Protein 2FP3 (pdb70)

Radius of gyration: 17.47 Å; Cα contacts (8 Å, |Δi|>4): 532; chains: 1; bounding box: 46×45×38 Å

GO terms:
  GO:0005634 nucleus (C, IDA)
  GO:0005737 cytoplasm (C, IDA)
  GO:0005886 plasma membrane (C, IDA)
  GO:0012501 programmed cell death (P, IDA)
  GO:0042803 protein homodimerization activity (F, IDA)
  GO:0004197 cysteine-type endopeptidase activity (F, IDA)
  GO:0043293 apoptosome (C, IDA)
  GO:0016540 protein autoprocessing (P, IDA)
  GO:0031638 zymogen activation (P, IDA)
  GO:0097194 execution phase of apoptosis (P, IDA)
  GO:0006915 apoptotic process (P, IEP)
  GO:0008285 negative regulation of cell population proliferation (P, IDA)
  GO:0045476 nurse cell apoptotic process (P, IGI)
  GO:0016322 neuron remodeling (P, IGI)
  GO:0006915 apoptotic process (P, IGI)
  GO:0007552 metamorphosis (P, TAS)
  GO:0035006 melanization defense response (P, IMP)
  GO:0035070 salivary gland histolysis (P, IMP)
  GO:0035234 ectopic germ cell programmed cell death (P, IMP)
  GO:0010623 programmed cell death involved in cell development (P, IMP)

Solvent-accessible surface area: 12856 Å² total; per-residue (Å²): 132,36,99,37,78,126,43,155,30,134,36,92,142,11,86,118,7,177,111,43,26,41,30,128,70,83,146,90,36,46,7,123,2,64,31,152,163,56,7,2,2,0,0,2,0,5,0,42,63,17,112,99,156,122,122,117,23,135,15,2,71,109,2,23,115,13,1,15,12,2,1,49,58,0,80,14,32,4,1,44,56,41,55,11,28,63,115,79,1,48,136,24,0,66,66,0,3,68,11,75,89,0,82,93,3,12,0,0,3,0,1,2,0,3,29,38,76,90,50,161,88,122,66,46,8,19,0,130,78,23,38,64,14,41,3,112,104,0,35,34,16,4,30,78,77,97,1,82,70,1,64,114,39,3,6,2,0,4,5,1,22,58,159,127,141,103,105,91,25,44,16,0,0,0,0,27,7,95,17,145,24,164,100,1,47,206,80,43,36,8,0,7,62,4,3,24,63,5,12,88,8,0,5,75,68,1,27,76,32,9,1,36,69,1,5,110,97,0,17,93,18,3,2,110,43,139,81,24,102,60,112,117,118,10,12,41,54,55,67,54,35,3,100,93,64,1,23,2,1,0,35,71,102,136

B-factor: mean 68.67, std 38.75, range [23.95, 202.15]

Secondary structure (DSSP, 8-state):
------S----S-----SS----S--SS-B-----SS-SEEEEEEE----SSTTS--TTHHHHHHHHHHHHHHTTEEEEEE-S--HHHHHHHHHHHHTSHHHHT-S-EEEEEES-EE--TT--EEE-TTS-EEEHHHHHHTTSTTT-GGGTTS-EEEEES----------SEEEEE---S---BTTTB-HHHHHHHHHHHHHHHHTTTS-HHHHHHHHHHHHHSSSSS-SSS---EEEEES--SB----TT---

Structure (mmCIF, N/CA/C/O backbone):
data_2FP3
#
_entry.id   2FP3
#
_cell.length_a   162.474
_cell.length_b   162.474
_cell.length_c   162.474
_cell.angle_alpha   90.00
_cell.angle_beta   90.00
_cell.angle_gamma   90.00
#
_symmetry.space_group_name_H-M   'I 41 3 2'
#
loop_
_entity.id
_entity.type
_entity.pdbx_description
1 polymer 'Caspase Nc'
2 water water
#
loop_
_atom_site.group_PDB
_atom_site.id
_atom_site.type_symbol
_atom_site.label_atom_id
_atom_site.label_alt_id
_atom_site.label_comp_id
_atom_site.label_asym_id
_atom_site.label_entity_id
_atom_site.label_seq_id
_atom_site.pdbx_PDB_ins_code
_atom_site.Cartn_x
_atom_site.Cartn_y
_atom_site.Cartn_z
_atom_site.occupancy
_atom_site.B_iso_or_equiv
_atom_site.auth_seq_id
_atom_site.auth_comp_id
_atom_site.auth_asym_id
_atom_site.auth_atom_id
_atom_site.pdbx_PDB_model_num
ATOM 1 N N . ALA A 1 23 ? 45.901 43.578 40.762 1.00 105.78 157 ALA A N 1
ATOM 2 C CA . ALA A 1 23 ? 46.953 44.384 40.082 1.00 97.41 157 ALA A CA 1
ATOM 3 C C . ALA A 1 23 ? 46.989 44.059 38.593 1.00 89.14 157 ALA A C 1
ATOM 4 O O . ALA A 1 23 ? 47.672 44.730 37.819 1.00 102.49 157 ALA A O 1
ATOM 6 N N . LEU A 1 24 ? 46.254 43.026 38.194 1.00 81.94 158 LEU A N 1
ATOM 7 C CA . LEU A 1 24 ? 46.214 42.637 36.795 1.00 63.04 158 LEU A CA 1
ATOM 8 C C . LEU A 1 24 ? 45.428 43.639 35.974 1.00 55.22 158 LEU A C 1
ATOM 9 O O . LEU A 1 24 ? 44.214 43.770 36.116 1.00 50.45 158 LEU A O 1
ATOM 14 N N . THR A 1 25 ? 46.134 44.337 35.098 1.00 51.72 159 THR A N 1
ATOM 15 C CA . THR A 1 25 ? 45.518 45.343 34.258 1.00 56.25 159 THR A CA 1
ATOM 16 C C . THR A 1 25 ? 45.508 44.951 32.785 1.00 55.89 159 THR A C 1
ATOM 17 O O . THR A 1 25 ? 46.522 45.069 32.106 1.00 52.05 159 THR A O 1
ATOM 21 N N . PRO A 1 26 ? 44.364 44.455 32.277 1.00 52.75 160 PRO A N 1
ATOM 22 C CA . PRO A 1 26 ? 44.339 44.087 30.862 1.00 54.77 160 PRO A CA 1
ATOM 23 C C . PRO A 1 26 ? 44.699 45.325 30.044 1.00 55.39 160 PRO A C 1
ATOM 24 O O . PRO A 1 26 ? 44.220 46.421 30.322 1.00 58.57 160 PRO A O 1
ATOM 28 N N . TYR A 1 27 ? 45.561 45.159 29.053 1.00 54.22 161 TYR A N 1
ATOM 29 C CA . TYR A 1 27 ? 45.959 46.277 28.218 1.00 51.52 161 TYR A CA 1
ATOM 30 C C . TYR A 1 27 ? 44.761 46.823 27.454 1.00 51.69 161 TYR A C 1
ATOM 31 O O . TYR A 1 27 ? 43.978 46.056 26.895 1.00 53.58 161 TYR A O 1
ATOM 40 N N . VAL A 1 28 ? 44.617 48.145 27.424 1.00 52.20 162 VAL A N 1
ATOM 41 C CA . VAL A 1 28 ? 43.526 48.778 26.683 1.00 53.95 162 VAL A CA 1
ATOM 42 C C . VAL A 1 28 ? 44.099 49.952 25.902 1.00 56.83 162 VAL A C 1
ATOM 43 O O . VAL A 1 28 ? 44.962 50.674 26.398 1.00 56.59 162 VAL A O 1
ATOM 47 N N . GLY A 1 29 ? 43.634 50.133 24.671 1.00 60.65 163 GLY A N 1
ATOM 48 C CA . GLY A 1 29 ? 44.135 51.228 23.865 1.00 65.15 163 GLY A CA 1
ATOM 49 C C . GLY A 1 29 ? 44.319 50.880 22.403 1.00 67.52 163 GLY A C 1
ATOM 50 O O . GLY A 1 29 ? 44.514 49.722 22.045 1.00 68.88 163 GLY A O 1
ATOM 51 N N . VAL A 1 30 ? 44.255 51.901 21.557 1.00 70.58 164 VAL A N 1
ATOM 52 C CA . VAL A 1 30 ? 44.416 51.731 20.123 1.00 72.25 164 VAL A CA 1
ATOM 53 C C . VAL A 1 30 ? 45.892 51.610 19.779 1.00 75.89 164 VAL A C 1
ATOM 54 O O . VAL A 1 30 ? 46.716 52.381 20.259 1.00 73.35 164 VAL A O 1
ATOM 58 N N . VAL A 1 31 ? 46.218 50.633 18.945 1.00 74.94 165 VAL A N 1
ATOM 59 C CA . VAL A 1 31 ? 47.589 50.412 18.515 1.00 73.61 165 VAL A CA 1
ATOM 60 C C . VAL A 1 31 ? 47.551 50.155 17.020 1.00 79.40 165 VAL A C 1
ATOM 61 O O . VAL A 1 31 ? 46.902 49.213 16.565 1.00 84.62 165 VAL A O 1
ATOM 65 N N . ASP A 1 32 ? 48.228 51.002 16.252 1.00 80.40 166 ASP A N 1
ATOM 66 C CA . ASP A 1 32 ? 48.252 50.833 14.808 1.00 74.49 166 ASP A CA 1
ATOM 67 C C . ASP A 1 32 ? 49.300 49.786 14.461 1.00 66.85 166 ASP A C 1
ATOM 68 O O . ASP A 1 32 ? 50.295 49.628 15.167 1.00 69.12 166 ASP A O 1
ATOM 73 N N . GLY A 1 33 ? 49.059 49.058 13.380 1.00 61.35 167 GLY A N 1
ATOM 74 C CA . GLY A 1 33 ? 49.988 48.034 12.957 1.00 51.86 167 GLY A CA 1
ATOM 75 C C . GLY A 1 33 ? 49.478 47.429 11.670 1.00 51.91 167 GLY A C 1
ATOM 76 O O . GLY A 1 33 ? 48.385 47.775 11.229 1.00 46.11 167 GLY A O 1
ATOM 77 N N . PRO A 1 34 ? 50.234 46.510 11.052 1.00 53.66 168 PRO A N 1
ATOM 78 C CA . PRO A 1 34 ? 49.840 45.865 9.801 1.00 57.17 168 PRO A CA 1
ATOM 79 C C . PRO A 1 34 ? 48.411 45.365 9.863 1.00 57.22 168 PRO A C 1
ATOM 80 O O . PRO A 1 34 ? 47.843 45.219 10.942 1.00 56.61 168 PRO A O 1
ATOM 84 N N . GLU A 1 35 ? 47.833 45.100 8.701 1.00 59.53 169 GLU A N 1
ATOM 85 C CA . GLU A 1 35 ? 46.474 44.598 8.639 1.00 63.51 169 GLU A CA 1
ATOM 86 C C . GLU A 1 35 ? 46.488 43.101 8.902 1.00 58.06 169 GLU A C 1
ATOM 87 O O . GLU A 1 35 ? 47.259 42.366 8.286 1.00 55.18 169 GLU A O 1
ATOM 93 N N . VAL A 1 36 ? 45.637 42.651 9.817 1.00 52.76 170 VAL A N 1
ATOM 94 C CA . VAL A 1 36 ? 45.540 41.232 10.137 1.00 48.26 170 VAL A CA 1
ATOM 95 C C . VAL A 1 36 ? 44.282 40.683 9.483 1.00 49.72 170 VAL A C 1
ATOM 96 O O . VAL A 1 36 ? 43.174 40.985 9.929 1.00 49.05 170 VAL A O 1
ATOM 100 N N . LYS A 1 37 ? 44.440 39.8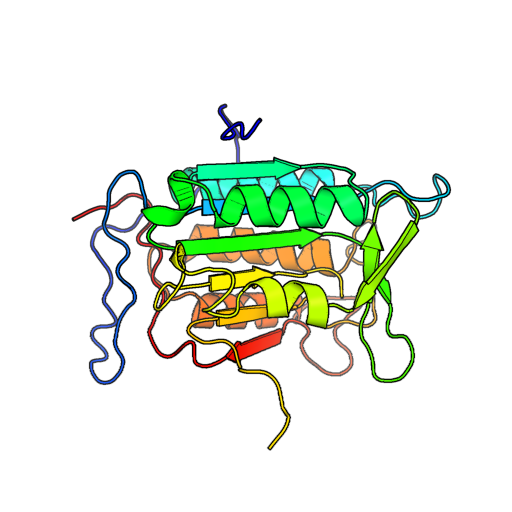87 8.427 1.00 52.06 171 LYS A N 1
ATOM 101 C CA . LYS A 1 37 ? 43.273 39.333 7.750 1.00 54.15 171 LYS A CA 1
ATOM 102 C C . LYS A 1 37 ? 42.448 38.570 8.774 1.00 50.74 171 LYS A C 1
ATOM 103 O O . LYS A 1 37 ? 42.996 38.012 9.715 1.00 49.75 171 LYS A O 1
ATOM 109 N N . LYS A 1 38 ? 41.132 38.552 8.592 1.00 47.67 172 LYS A N 1
ATOM 110 C CA . LYS A 1 38 ? 40.232 37.875 9.514 1.00 47.31 172 LYS A CA 1
ATOM 111 C C . LYS A 1 38 ? 39.660 36.600 8.920 1.00 46.84 172 LYS A C 1
ATOM 112 O O . LYS A 1 38 ? 39.537 36.471 7.710 1.00 46.87 172 LYS A O 1
ATOM 118 N N . SER A 1 39 ? 39.303 35.658 9.782 1.00 46.38 173 SER A N 1
ATOM 119 C CA . SER A 1 39 ? 38.706 34.418 9.330 1.00 48.37 173 SER A CA 1
ATOM 120 C C . SER A 1 39 ? 37.259 34.697 8.927 1.00 50.72 173 SER A C 1
ATOM 121 O O . SER A 1 39 ? 36.668 35.698 9.337 1.00 47.23 173 SER A O 1
ATOM 124 N N . LYS A 1 40 ? 36.691 33.806 8.125 1.00 52.88 174 LYS A N 1
ATOM 125 C CA . LYS A 1 40 ? 35.310 33.946 7.691 1.00 58.58 174 LYS A CA 1
ATOM 126 C C . LYS A 1 40 ? 34.559 32.700 8.141 1.00 57.79 174 LYS A C 1
ATOM 127 O O . LYS A 1 40 ? 33.426 32.451 7.736 1.00 60.33 174 LYS A O 1
ATOM 133 N N . LYS A 1 41 ? 35.201 31.928 9.006 1.00 56.87 175 LYS A N 1
ATOM 134 C CA . LYS A 1 41 ? 34.620 30.690 9.507 1.00 54.67 175 LYS A CA 1
ATOM 135 C C . LYS A 1 41 ? 35.505 30.188 10.643 1.00 53.44 175 LYS A C 1
ATOM 136 O O . LYS A 1 41 ? 36.547 30.766 10.931 1.00 52.26 175 LYS A O 1
ATOM 142 N N . ILE A 1 42 ? 35.070 29.116 11.288 1.00 51.54 176 ILE A N 1
ATOM 143 C CA . ILE A 1 42 ? 35.845 28.492 12.343 1.00 48.51 176 ILE A CA 1
ATOM 144 C C . ILE A 1 42 ? 36.599 27.395 11.594 1.00 52.19 176 ILE A C 1
ATOM 145 O O . ILE A 1 42 ? 35.982 26.498 11.016 1.00 54.73 176 ILE A O 1
ATOM 150 N N . HIS A 1 43 ? 37.923 27.477 11.588 1.00 55.61 177 HIS A N 1
ATOM 151 C CA . HIS A 1 43 ? 38.731 26.493 10.888 1.00 57.41 177 HIS A CA 1
ATOM 152 C C . HIS A 1 43 ? 38.900 25.231 11.710 1.00 62.78 177 HIS A C 1
ATOM 153 O O . HIS A 1 43 ? 39.181 25.294 12.903 1.00 63.93 177 HIS A O 1
ATOM 160 N N . GLY A 1 44 ? 38.706 24.085 11.066 1.00 72.31 178 GLY A N 1
ATOM 161 C CA . GLY A 1 44 ? 38.815 22.814 11.753 1.00 86.58 178 GLY A CA 1
ATOM 162 C C . GLY A 1 44 ? 39.647 21.809 10.991 1.00 97.29 178 GLY A C 1
ATOM 163 O O . GLY A 1 44 ? 39.404 20.603 11.071 1.00 97.79 178 GLY A O 1
ATOM 164 N N . GLY A 1 45 ? 40.621 22.319 10.241 1.00 107.26 179 GLY A N 1
ATOM 165 C CA . GLY A 1 45 ? 41.517 21.476 9.470 1.00 121.14 179 GLY A CA 1
ATOM 166 C C . GLY A 1 45 ? 40.904 20.595 8.397 1.00 131.55 179 GLY A C 1
ATOM 167 O O . GLY A 1 45 ? 41.514 20.390 7.346 1.00 131.37 179 GLY A O 1
ATOM 168 N N . ASP A 1 46 ? 39.708 20.072 8.651 1.00 137.20 180 ASP A N 1
ATOM 169 C CA . ASP A 1 46 ? 39.035 19.188 7.703 1.00 145.27 180 ASP A CA 1
ATOM 170 C C . ASP A 1 46 ? 39.860 17.918 7.494 1.00 154.34 180 ASP A C 1
ATOM 171 O O . ASP A 1 46 ? 39.344 16.906 7.019 1.00 156.63 180 ASP A O 1
ATOM 176 N N . SER A 1 47 ? 41.140 17.980 7.856 1.00 154.38 181 SER A N 1
ATOM 177 C CA . SER A 1 47 ? 42.045 16.843 7.721 1.00 150.83 181 SER A CA 1
ATOM 178 C C . SER A 1 47 ? 41.414 15.602 8.331 1.00 144.11 181 SER A C 1
ATOM 179 O O . SER A 1 47 ? 41.490 14.514 7.761 1.00 151.21 181 SER A O 1
ATOM 182 N N . ALA A 1 48 ? 40.792 15.775 9.492 1.00 132.47 182 ALA A N 1
ATOM 183 C CA . ALA A 1 48 ? 40.135 14.678 10.182 1.00 111.46 182 ALA A CA 1
ATOM 184 C C . ALA A 1 48 ? 41.093 13.513 10.392 1.00 96.06 182 ALA A C 1
ATOM 185 O O . ALA A 1 48 ? 41.376 12.744 9.473 1.00 95.49 182 ALA A O 1
ATOM 187 N N . ILE A 1 49 ? 41.578 13.399 11.622 1.00 83.92 183 ILE A N 1
ATOM 188 C CA . ILE A 1 49 ? 42.518 12.363 12.047 1.00 71.03 183 ILE A CA 1
ATOM 189 C C . ILE A 1 49 ? 43.092 12.939 13.331 1.00 58.84 183 ILE A C 1
ATOM 190 O O . ILE A 1 49 ? 43.317 12.243 14.316 1.00 55.25 183 ILE A O 1
ATOM 195 N N . LEU A 1 50 ? 43.305 14.244 13.289 1.00 49.72 184 LEU A N 1
ATOM 196 C CA . LEU A 1 50 ? 43.823 14.999 14.408 1.00 45.25 184 LEU A CA 1
ATOM 197 C C . LEU A 1 50 ? 42.707 15.987 14.769 1.00 44.19 184 LEU A C 1
ATOM 198 O O . LEU A 1 50 ? 41.969 16.446 13.886 1.00 43.53 184 LEU A O 1
ATOM 203 N N . GLY A 1 51 ? 42.573 16.296 16.056 1.00 42.51 185 GLY A N 1
ATOM 204 C CA . GLY A 1 51 ? 41.552 17.233 16.493 1.00 40.77 185 GLY A CA 1
ATOM 205 C C . GLY A 1 51 ? 41.973 18.692 16.381 1.00 41.79 185 GLY A C 1
ATOM 206 O O . GLY A 1 51 ? 43.068 19.002 15.888 1.00 39.71 185 GLY A O 1
ATOM 207 N N . THR A 1 52 ? 41.103 19.585 16.854 1.00 41.93 186 THR A N 1
ATOM 208 C CA . THR A 1 52 ? 41.338 21.028 16.810 1.00 41.53 186 THR A CA 1
ATOM 209 C C . THR A 1 52 ? 41.006 21.694 18.151 1.00 38.18 186 THR A C 1
ATOM 210 O O . THR A 1 52 ? 39.925 21.503 18.684 1.00 37.76 186 THR A O 1
ATOM 214 N N . TYR A 1 53 ? 41.926 22.477 18.705 1.00 37.14 187 TYR A N 1
ATOM 215 C CA . TYR A 1 53 ? 41.634 23.135 19.973 1.00 36.52 187 TYR A CA 1
ATOM 216 C C . TYR A 1 53 ? 40.507 24.114 19.742 1.00 38.49 187 TYR A C 1
ATOM 217 O O . TYR A 1 53 ? 40.495 24.836 18.739 1.00 34.93 187 TYR A O 1
ATOM 226 N N . LYS A 1 54 ? 39.567 24.144 20.679 1.00 40.58 188 LYS A N 1
ATOM 227 C CA . LYS A 1 54 ? 38.430 25.046 20.575 1.00 44.30 188 LYS A CA 1
ATOM 228 C C . LYS A 1 54 ? 38.893 26.504 20.614 1.00 42.52 188 LYS A C 1
ATOM 229 O O . LYS A 1 54 ? 39.591 26.916 21.538 1.00 43.56 188 LYS A O 1
ATOM 235 N N . MET A 1 55 ? 38.510 27.264 19.595 1.00 41.29 189 MET A N 1
ATOM 236 C CA . MET A 1 55 ? 38.849 28.679 19.473 1.00 41.98 189 MET A CA 1
ATOM 237 C C . MET A 1 55 ? 37.666 29.407 18.835 1.00 44.55 189 MET A C 1
ATOM 238 O O . MET A 1 55 ? 37.773 29.934 17.724 1.00 43.66 189 MET A O 1
ATOM 243 N N . GLN A 1 56 ? 36.544 29.459 19.545 1.00 46.08 190 GLN A N 1
ATOM 244 C CA . GLN A 1 56 ? 35.349 30.092 19.001 1.00 48.07 190 GLN A CA 1
ATOM 245 C C . GLN A 1 56 ? 34.561 31.024 19.927 1.00 44.97 190 GLN A C 1
ATOM 246 O O . GLN A 1 56 ? 33.534 31.568 19.515 1.00 45.31 190 GLN A O 1
ATOM 252 N N . SER A 1 57 ? 35.029 31.222 21.161 1.00 42.53 191 SER A N 1
ATOM 253 C CA . SER A 1 57 ? 34.330 32.101 22.106 1.00 38.09 191 SER A CA 1
ATOM 254 C C . SER A 1 57 ? 34.476 33.526 21.612 1.00 38.55 191 SER A C 1
ATOM 255 O O . SER A 1 57 ? 35.323 33.792 20.764 1.00 39.37 191 SER A O 1
ATOM 258 N N . ARG A 1 58 ? 33.680 34.459 22.126 1.00 42.56 192 ARG A N 1
ATOM 259 C CA . ARG A 1 58 ? 33.843 35.824 21.642 1.00 48.13 192 ARG A CA 1
ATOM 260 C C . ARG A 1 58 ? 34.531 36.830 22.544 1.00 41.05 192 ARG A C 1
ATOM 261 O O . ARG A 1 58 ? 34.759 37.956 22.129 1.00 41.12 192 ARG A O 1
ATOM 269 N N . PHE A 1 59 ? 34.882 36.443 23.762 1.00 36.62 193 PHE A N 1
ATOM 270 C CA . PHE A 1 59 ? 35.596 37.369 24.641 1.00 36.89 193 PHE A CA 1
ATOM 271 C C . PHE A 1 59 ? 36.693 36.652 25.422 1.00 35.35 193 PHE A C 1
ATOM 272 O O . PHE A 1 59 ? 37.447 37.272 26.166 1.00 35.36 193 PHE A O 1
ATOM 280 N N . ASN A 1 60 ? 36.786 35.342 25.227 1.00 34.29 194 ASN A N 1
ATOM 281 C CA . ASN A 1 60 ? 37.769 34.525 25.914 1.00 35.61 194 ASN A CA 1
ATOM 282 C C . ASN A 1 60 ? 38.643 33.758 24.924 1.00 34.54 194 ASN A C 1
ATOM 283 O O . ASN A 1 60 ? 39.064 32.637 25.199 1.00 34.05 194 ASN A O 1
ATOM 288 N N . ARG A 1 61 ? 38.917 34.366 23.774 1.00 33.96 195 ARG A N 1
ATOM 289 C CA . ARG A 1 61 ? 39.711 33.719 22.738 1.00 36.28 195 ARG A CA 1
ATOM 290 C C . ARG A 1 61 ? 41.111 33.359 23.216 1.00 35.71 195 ARG A C 1
ATOM 291 O O . ARG A 1 61 ? 41.609 32.276 22.912 1.00 35.66 195 ARG A O 1
ATOM 299 N N . GLY A 1 62 ? 41.742 34.257 23.968 1.00 35.34 196 GLY A N 1
ATOM 300 C CA . GLY A 1 62 ? 43.070 33.966 24.474 1.00 31.70 196 GLY A CA 1
ATOM 301 C C . GLY A 1 62 ? 43.647 34.983 25.440 1.00 31.98 196 GLY A C 1
ATOM 302 O O . GLY A 1 62 ? 43.167 36.122 25.547 1.00 31.52 196 GLY A O 1
ATOM 303 N N . VAL A 1 63 ? 44.677 34.561 26.169 1.00 30.70 197 VAL A N 1
ATOM 304 C CA . VAL A 1 63 ? 45.363 35.434 27.109 1.00 30.96 197 VAL A CA 1
ATOM 305 C C . VAL A 1 63 ? 46.843 35.442 26.732 1.00 34.40 197 VAL A C 1
ATOM 306 O O . VAL A 1 63 ? 47.457 34.386 26.542 1.00 30.34 197 VAL A O 1
ATOM 310 N N . LEU A 1 64 ? 47.407 36.636 26.615 1.00 33.93 198 LEU A N 1
ATOM 311 C CA . LEU A 1 64 ? 48.815 36.783 26.291 1.00 36.74 198 LEU A CA 1
ATOM 312 C C . LEU A 1 64 ? 49.553 37.421 27.454 1.00 39.95 198 LEU A C 1
ATOM 313 O O . LEU A 1 64 ? 49.172 38.488 27.940 1.00 40.72 198 LEU A O 1
ATOM 318 N N . LEU A 1 65 ? 50.602 36.756 27.913 1.00 40.34 199 LEU A N 1
ATOM 319 C CA . LEU A 1 65 ? 51.428 37.304 28.980 1.00 39.50 199 LEU A CA 1
ATOM 320 C C . LEU A 1 65 ? 52.686 37.734 28.246 1.00 40.07 199 LEU A C 1
ATOM 321 O O . LEU A 1 65 ? 53.445 36.887 27.770 1.00 40.64 199 LEU A O 1
ATOM 326 N N . MET A 1 66 ? 52.893 39.041 28.12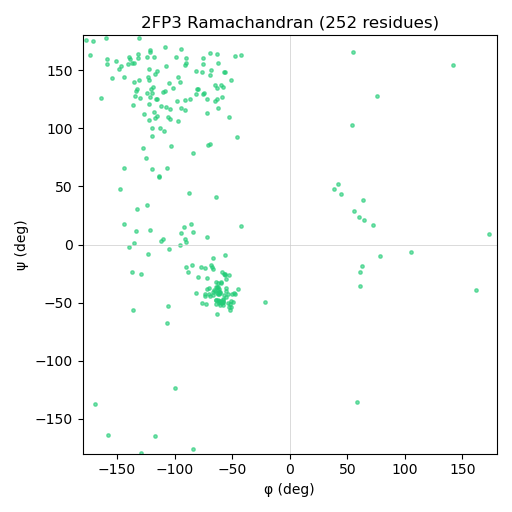2 1.00 42.51 200 MET A N 1
ATOM 327 C CA . MET A 1 66 ? 54.067 39.540 27.424 1.00 42.61 200 MET A CA 1
ATOM 328 C C . MET A 1 66 ? 55.030 40.216 28.381 1.00 41.81 200 MET A C 1
ATOM 329 O O . MET A 1 66 ? 54.679 41.195 29.030 1.00 42.93 200 MET A O 1
ATOM 334 N N . VAL A 1 67 ? 56.245 39.691 28.470 1.00 41.20 201 VAL A N 1
ATOM 335 C CA . VAL A 1 67 ? 57.254 40.264 29.349 1.00 43.90 201 VAL A CA 1
ATOM 336 C C . VAL A 1 67 ? 58.499 40.641 28.534 1.00 46.53 201 VAL A C 1
ATOM 337 O O . VAL A 1 67 ? 59.247 39.776 28.085 1.00 47.19 201 VAL A O 1
ATOM 341 N N . ASN A 1 68 ? 58.700 41.939 28.335 1.00 49.14 202 ASN A N 1
ATOM 342 C CA . ASN A 1 68 ? 59.836 42.440 27.569 1.00 53.21 202 ASN A CA 1
ATOM 343 C C . ASN A 1 68 ? 60.838 43.136 28.500 1.00 56.58 202 ASN A C 1
ATOM 344 O O . ASN A 1 68 ? 60.658 44.303 28.856 1.00 57.34 202 ASN A O 1
ATOM 349 N N . ILE A 1 69 ? 61.880 42.412 28.900 1.00 59.33 203 ILE A N 1
ATOM 350 C CA . ILE A 1 69 ? 62.917 42.952 29.783 1.00 62.55 203 ILE A CA 1
ATOM 351 C C . ILE A 1 69 ? 63.969 43.649 28.920 1.00 66.24 203 ILE A C 1
ATOM 352 O O . ILE A 1 69 ? 64.534 43.038 28.011 1.00 66.92 203 ILE A O 1
ATOM 357 N N . MET A 1 70 ? 64.249 44.917 29.196 1.00 71.23 204 MET A N 1
ATOM 358 C CA . MET A 1 70 ? 65.223 45.620 28.375 1.00 78.13 204 MET A CA 1
ATOM 359 C C . MET A 1 70 ? 66.276 46.433 29.109 1.00 74.15 204 MET A C 1
ATOM 360 O O . MET A 1 70 ? 66.996 47.211 28.492 1.00 72.08 204 MET A O 1
ATOM 365 N N . ASP A 1 71 ? 66.377 46.247 30.419 1.00 73.18 205 ASP A N 1
ATOM 366 C CA . ASP A 1 71 ? 67.370 46.970 31.205 1.00 75.56 205 ASP A CA 1
ATOM 367 C C . ASP A 1 71 ? 68.103 46.020 32.136 1.00 78.22 205 ASP A C 1
ATOM 368 O O . ASP A 1 71 ? 67.487 45.218 32.840 1.00 76.05 205 ASP A O 1
ATOM 373 N N . TYR A 1 72 ? 69.427 46.120 32.135 1.00 81.84 206 TYR A N 1
ATOM 374 C CA . TYR A 1 72 ? 70.261 45.255 32.955 1.00 88.02 206 TYR A CA 1
ATOM 375 C C . TYR A 1 72 ? 71.302 46.059 33.744 1.00 95.13 206 TYR A C 1
ATOM 376 O O . TYR A 1 72 ? 71.367 47.284 33.609 1.00 94.06 206 TYR A O 1
ATOM 385 N N . PRO A 1 73 ? 72.119 45.383 34.584 1.00 98.18 207 PRO A N 1
ATOM 386 C CA . PRO A 1 73 ? 73.160 46.009 35.402 1.00 100.28 207 PRO A CA 1
ATOM 387 C C . PRO A 1 73 ? 73.644 47.372 34.931 1.00 100.57 207 PRO A C 1
ATOM 388 O O . PRO A 1 73 ? 73.717 48.313 35.721 1.00 107.84 207 PRO A O 1
ATOM 392 N N . ASP A 1 74 ? 73.977 47.483 33.650 1.00 112.06 208 ASP A N 1
ATOM 393 C CA . ASP A 1 74 ? 74.428 48.757 33.110 1.00 121.35 208 ASP A CA 1
ATOM 394 C C . ASP A 1 74 ? 73.855 48.998 31.719 1.00 113.78 208 ASP A C 1
ATOM 395 O O . ASP A 1 74 ? 73.513 48.052 31.006 1.00 98.46 208 ASP A O 1
ATOM 400 N N . GLN A 1 75 ? 73.752 50.270 31.343 1.00 111.86 209 GLN A N 1
ATOM 401 C CA . GLN A 1 75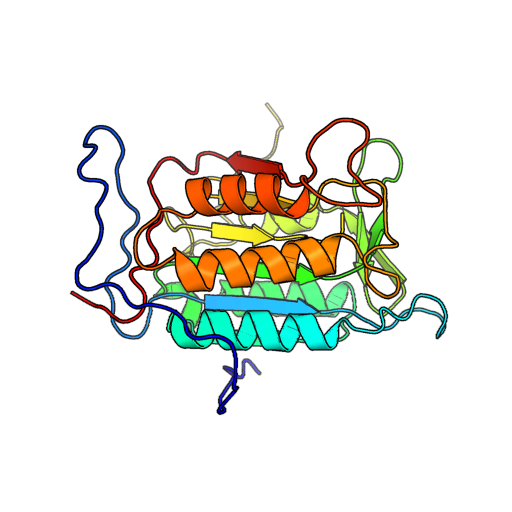 ? 73.215 50.660 30.043 1.00 121.94 209 GLN A CA 1
ATOM 402 C C . GLN A 1 75 ? 74.092 50.159 28.901 1.00 127.60 209 GLN A C 1
ATOM 403 O O . GLN A 1 75 ? 74.326 50.872 27.924 1.00 137.48 209 GLN A O 1
ATOM 409 N N . ASN A 1 76 ? 74.574 48.928 29.034 1.00 134.06 210 ASN A N 1
ATOM 410 C CA . ASN A 1 76 ? 75.422 48.317 28.023 1.00 132.08 210 ASN A CA 1
ATOM 411 C C . ASN A 1 76 ? 74.643 47.263 27.246 1.00 119.88 210 ASN A C 1
ATOM 412 O O . ASN A 1 76 ? 74.596 47.293 26.016 1.00 115.47 210 ASN A O 1
ATOM 417 N N . ARG A 1 77 ? 74.032 46.333 27.973 1.00 112.29 211 ARG A N 1
ATOM 418 C CA . ARG A 1 77 ? 73.260 45.270 27.345 1.00 110.92 211 ARG A CA 1
ATOM 419 C C . ARG A 1 77 ? 71.843 45.738 27.034 1.00 110.08 211 ARG A C 1
ATOM 420 O O . ARG A 1 77 ? 70.975 44.935 26.692 1.00 103.90 211 ARG A O 1
ATOM 428 N N . ARG A 1 78 ? 71.616 47.042 27.155 1.00 106.89 212 ARG A N 1
ATOM 429 C CA . ARG A 1 78 ? 70.307 47.622 26.888 1.00 110.19 212 ARG A CA 1
ATOM 430 C C . ARG A 1 78 ? 69.790 47.217 25.511 1.00 108.18 212 ARG A C 1
ATOM 431 O O . ARG A 1 78 ? 70.309 47.667 24.492 1.00 110.22 212 ARG A O 1
ATOM 439 N N . ARG A 1 79 ? 68.764 46.371 25.489 1.00 102.25 213 ARG A N 1
ATOM 440 C CA . ARG A 1 79 ? 68.172 45.910 24.237 1.00 95.59 213 ARG A CA 1
ATOM 441 C C . ARG A 1 79 ? 67.390 47.023 23.548 1.00 94.96 213 ARG A C 1
ATOM 442 O O . ARG A 1 79 ? 66.177 47.139 23.721 1.00 94.11 213 ARG A O 1
ATOM 450 N N . ILE A 1 80 ? 68.090 47.840 22.767 1.00 95.52 214 ILE A N 1
ATOM 451 C CA . ILE A 1 80 ? 67.454 48.940 22.054 1.00 101.04 214 ILE A CA 1
ATOM 452 C C . ILE A 1 80 ? 66.669 48.406 20.861 1.00 97.71 214 ILE A C 1
ATOM 453 O O . ILE A 1 80 ? 67.189 47.630 20.060 1.00 93.06 214 ILE A O 1
ATOM 458 N N . GLY A 1 81 ? 65.413 48.827 20.754 1.00 94.16 215 GLY A N 1
ATOM 459 C CA . GLY A 1 81 ? 64.563 48.369 19.670 1.00 93.82 215 GLY A CA 1
ATOM 460 C C . GLY A 1 81 ? 63.553 47.349 20.171 1.00 90.56 215 GLY A C 1
ATOM 461 O O . GLY A 1 81 ? 62.662 46.922 19.437 1.00 92.70 215 GLY A O 1
ATOM 462 N N . ALA A 1 82 ? 63.695 46.963 21.436 1.00 83.00 216 ALA A N 1
ATOM 463 C CA . ALA A 1 82 ? 62.807 45.987 22.052 1.00 74.20 216 ALA A CA 1
ATOM 464 C C . ALA A 1 82 ? 61.358 46.459 22.089 1.00 73.76 216 ALA A C 1
ATOM 465 O O . ALA A 1 82 ? 60.440 45.680 21.817 1.00 77.90 216 ALA A O 1
ATOM 467 N N . GLU A 1 83 ? 61.147 47.728 22.429 1.00 79.51 217 GLU A N 1
ATOM 468 C CA . GLU A 1 83 ? 59.792 48.263 22.495 1.00 83.04 217 GLU A CA 1
ATOM 469 C C . GLU A 1 83 ? 59.077 48.083 21.163 1.00 75.26 217 GLU A C 1
ATOM 470 O O . GLU A 1 83 ? 57.850 48.006 21.113 1.00 72.76 217 GLU A O 1
ATOM 476 N N . LYS A 1 84 ? 59.846 48.004 20.085 1.00 68.62 218 LYS A N 1
ATOM 477 C CA . LYS A 1 84 ? 59.263 47.821 18.763 1.00 65.32 218 LYS A CA 1
ATOM 478 C C . LYS A 1 84 ? 58.564 46.464 18.716 1.00 60.76 218 LYS A C 1
ATOM 479 O O . LYS A 1 84 ? 57.556 46.292 18.026 1.00 61.83 218 LYS A O 1
ATOM 485 N N . ASP A 1 85 ? 59.105 45.499 19.455 1.00 57.56 219 ASP A N 1
ATOM 486 C CA . ASP A 1 85 ? 58.521 44.167 19.496 1.00 54.24 219 ASP A CA 1
ATOM 487 C C . ASP A 1 85 ? 57.224 44.181 20.316 1.00 49.42 219 ASP A C 1
ATOM 488 O O . ASP A 1 85 ? 56.209 43.601 19.921 1.00 44.76 219 ASP A O 1
ATOM 493 N N . SER A 1 86 ? 57.262 44.851 21.458 1.00 47.76 220 SER A N 1
ATOM 494 C CA . SER A 1 86 ? 56.095 44.946 22.313 1.00 49.60 220 SER A CA 1
ATOM 495 C C . SER A 1 86 ? 54.902 45.473 21.527 1.00 51.61 220 SER A C 1
ATOM 496 O O . SER A 1 86 ? 53.787 44.972 21.676 1.00 50.65 220 SER A O 1
ATOM 499 N N . LYS A 1 87 ? 55.147 46.480 20.690 1.00 56.35 221 LYS A N 1
ATOM 500 C CA . LYS A 1 87 ? 54.091 47.083 19.883 1.00 64.26 221 LYS A CA 1
ATOM 501 C C . LYS A 1 87 ? 53.531 46.076 18.889 1.00 56.06 221 LYS A C 1
ATOM 502 O O . LYS A 1 87 ? 52.314 45.927 18.755 1.00 54.53 221 LYS A O 1
ATOM 508 N N . SER A 1 88 ? 54.420 45.388 18.183 1.00 49.56 222 SER A N 1
ATOM 509 C CA . SER A 1 88 ? 54.003 44.392 17.206 1.00 46.91 222 SER A CA 1
ATOM 510 C C . SER A 1 88 ? 53.168 43.288 17.864 1.00 44.81 222 SER A C 1
ATOM 511 O O . SER A 1 88 ? 52.081 42.951 17.392 1.00 40.86 222 SER A O 1
ATOM 514 N N . LEU A 1 89 ? 53.673 42.725 18.958 1.00 40.68 223 LEU A N 1
ATOM 515 C CA . LEU A 1 89 ? 52.946 41.662 19.632 1.00 40.92 223 LEU A CA 1
ATOM 516 C C . LEU A 1 89 ? 51.594 42.148 20.134 1.00 41.77 223 LEU A C 1
ATOM 517 O O . LEU A 1 89 ? 50.572 41.491 19.907 1.00 39.58 223 LEU A O 1
ATOM 522 N N . ILE A 1 90 ? 51.576 43.295 20.810 1.00 42.20 224 ILE A N 1
ATOM 523 C CA . ILE A 1 90 ? 50.318 43.820 21.319 1.00 41.26 224 ILE A CA 1
ATOM 524 C C . ILE A 1 90 ? 49.339 44.028 20.173 1.00 43.80 224 ILE A C 1
ATOM 525 O O . ILE A 1 90 ? 48.210 43.541 20.215 1.00 44.38 224 ILE A O 1
ATOM 530 N N . HIS A 1 91 ? 49.770 44.735 19.141 1.00 45.11 225 HIS A N 1
ATOM 531 C CA . HIS A 1 91 ? 48.898 44.964 18.000 1.00 47.46 225 HIS A CA 1
ATOM 532 C C . HIS A 1 91 ? 48.320 43.646 17.466 1.00 48.38 225 HIS A C 1
ATOM 533 O O . HIS A 1 91 ? 47.105 43.498 17.325 1.00 50.95 225 HIS A O 1
ATOM 540 N N . LEU A 1 92 ? 49.198 42.696 17.166 1.00 46.95 226 LEU A N 1
ATOM 541 C CA . LEU A 1 92 ? 48.783 41.400 16.640 1.00 43.91 226 LEU A CA 1
ATOM 542 C C . LEU A 1 92 ? 47.771 40.665 17.512 1.00 44.14 226 LEU A C 1
ATOM 543 O O . LEU A 1 92 ? 46.783 40.110 17.000 1.00 44.19 226 LEU A O 1
ATOM 548 N N . PHE A 1 93 ? 48.010 40.642 18.822 1.00 42.57 227 PHE A N 1
ATOM 549 C CA . PHE A 1 93 ? 47.093 39.931 19.692 1.00 40.92 227 PHE A CA 1
ATOM 550 C C . PHE A 1 93 ? 45.798 40.669 19.983 1.00 41.85 227 PHE A C 1
ATOM 551 O O . PHE A 1 93 ? 44.805 40.047 20.379 1.00 41.82 227 PHE A O 1
ATOM 559 N N . GLN A 1 94 ? 45.788 41.984 19.773 1.00 42.29 228 GLN A N 1
ATOM 560 C CA . GLN A 1 94 ? 44.546 42.736 19.951 1.00 42.27 228 GLN A CA 1
ATOM 561 C C . GLN A 1 94 ? 43.620 42.328 18.810 1.00 43.18 228 GLN A C 1
ATOM 562 O O . GLN A 1 94 ? 42.419 42.182 18.997 1.00 43.33 228 GLN A O 1
ATOM 568 N N . GLU A 1 95 ? 44.198 42.128 17.629 1.00 43.31 229 GLU A N 1
ATOM 569 C CA . GLU A 1 95 ? 43.436 41.725 16.463 1.00 43.24 229 GLU A CA 1
ATOM 570 C C . GLU A 1 95 ? 43.022 40.260 16.583 1.00 44.12 229 GLU A C 1
ATOM 571 O O . GLU A 1 95 ? 42.092 39.811 15.903 1.00 43.52 229 GLU A O 1
ATOM 577 N N . LEU A 1 96 ? 43.714 39.500 17.429 1.00 44.00 230 LEU A N 1
ATOM 578 C CA . LEU A 1 96 ? 43.325 38.105 17.622 1.00 42.73 230 LEU A CA 1
ATOM 579 C C . LEU A 1 96 ? 42.324 38.075 18.775 1.00 39.82 230 LEU A C 1
ATOM 580 O O . LEU A 1 96 ? 41.852 37.023 19.187 1.00 38.37 230 LEU A O 1
ATOM 585 N N . ASN A 1 97 ? 42.013 39.258 19.289 1.00 39.41 231 ASN A N 1
ATOM 586 C CA . ASN A 1 97 ? 41.067 39.412 20.376 1.00 41.81 231 ASN A CA 1
ATOM 587 C C . ASN A 1 97 ? 41.492 38.756 21.687 1.00 42.24 231 ASN A C 1
ATOM 588 O O . ASN A 1 97 ? 40.660 38.192 22.388 1.00 39.04 231 ASN A O 1
ATOM 593 N N . PHE A 1 98 ? 42.782 38.825 22.007 1.00 40.07 232 PHE A N 1
ATOM 594 C CA . PHE A 1 98 ? 43.303 38.259 23.247 1.00 39.02 232 PHE A CA 1
ATOM 595 C C . PHE A 1 98 ? 43.264 39.307 24.344 1.00 39.90 232 PHE A C 1
ATOM 596 O O . PHE A 1 98 ? 43.265 40.506 24.070 1.00 39.83 232 PHE A O 1
ATOM 604 N N . THR A 1 99 ? 43.227 38.839 25.584 1.00 39.33 233 THR A N 1
ATOM 605 C CA . THR A 1 99 ? 43.284 39.720 26.731 1.00 37.23 233 THR A CA 1
ATOM 606 C C . THR A 1 99 ? 44.800 39.755 26.966 1.00 39.77 233 THR A C 1
ATOM 607 O O . THR A 1 99 ? 45.434 38.708 27.101 1.00 42.54 233 THR A O 1
ATOM 611 N N . ILE A 1 100 ? 45.374 40.952 26.989 1.00 40.62 234 ILE A N 1
ATOM 612 C CA . ILE A 1 100 ? 46.818 41.115 27.122 1.00 41.41 234 ILE A CA 1
ATOM 613 C C . ILE A 1 100 ? 47.372 41.693 28.428 1.00 39.74 234 ILE A C 1
ATOM 614 O O . ILE A 1 100 ? 46.916 42.730 28.904 1.00 41.55 234 ILE A O 1
ATOM 619 N N . PHE A 1 101 ? 48.374 41.023 28.987 1.00 39.04 235 PHE A N 1
ATOM 620 C CA . PHE A 1 101 ? 49.026 41.478 30.219 1.00 39.85 235 PHE A CA 1
ATOM 621 C C . PHE A 1 101 ? 50.504 41.710 29.887 1.00 44.09 235 PHE A C 1
ATOM 622 O O . PHE A 1 101 ? 51.326 40.789 29.934 1.00 39.87 235 PHE A O 1
ATOM 630 N N . PRO A 1 102 ? 50.853 42.958 29.535 1.00 44.41 236 PRO A N 1
ATOM 631 C CA . PRO A 1 102 ? 52.218 43.339 29.174 1.00 49.07 236 PRO A CA 1
ATOM 632 C C . PRO A 1 102 ? 53.025 43.926 30.305 1.00 51.09 236 PRO A C 1
ATOM 633 O O . PRO A 1 102 ? 52.510 44.706 31.094 1.00 54.21 236 PRO A O 1
ATOM 637 N N . TYR A 1 103 ? 54.298 43.555 30.368 1.00 52.18 237 TYR A N 1
ATOM 638 C CA . TYR A 1 103 ? 55.192 44.073 31.392 1.00 52.72 237 TYR A CA 1
ATOM 639 C C . TYR A 1 103 ? 56.555 44.443 30.819 1.00 55.80 237 TYR A C 1
ATOM 640 O O . TYR A 1 103 ? 56.967 43.935 29.763 1.00 52.90 237 TYR A O 1
ATOM 649 N N . GLY A 1 104 ? 57.238 45.349 31.519 1.00 57.05 238 GLY A N 1
ATOM 650 C CA . GLY A 1 104 ? 58.566 45.780 31.111 1.00 60.54 238 GLY A CA 1
ATOM 651 C C . GLY A 1 104 ? 59.630 45.058 31.928 1.00 59.06 238 GLY A C 1
ATOM 652 O O . GLY A 1 104 ? 59.665 43.823 31.966 1.00 62.21 238 GLY A O 1
ATOM 653 N N . ASN A 1 105 ? 60.492 45.816 32.596 1.00 57.84 239 ASN A N 1
ATOM 654 C CA . ASN A 1 105 ? 61.541 45.210 33.402 1.00 54.49 239 ASN A CA 1
ATOM 655 C C . ASN A 1 105 ? 61.021 44.619 34.713 1.00 50.11 239 ASN A C 1
ATOM 656 O O . ASN A 1 105 ? 60.286 45.266 35.458 1.00 50.37 239 ASN A O 1
ATOM 661 N N . VAL A 1 106 ? 61.397 43.378 34.987 1.00 47.03 240 VAL A N 1
ATOM 662 C CA . VAL A 1 106 ? 60.990 42.723 36.219 1.00 49.49 240 VAL A CA 1
ATOM 663 C C . VAL A 1 106 ? 62.111 41.799 36.655 1.00 49.35 240 VAL A C 1
ATOM 664 O O . VAL A 1 106 ? 62.905 41.345 35.830 1.00 48.87 240 VAL A O 1
ATOM 668 N N . ASN A 1 107 ? 62.180 41.537 37.954 1.00 52.46 241 ASN A N 1
ATOM 669 C CA . ASN A 1 107 ? 63.207 40.666 38.506 1.00 59.49 241 ASN A CA 1
ATOM 670 C C . ASN A 1 107 ? 62.694 39.239 38.635 1.00 60.78 241 ASN A C 1
ATOM 671 O O . ASN A 1 107 ? 61.501 38.983 38.510 1.00 59.37 241 ASN A O 1
ATOM 676 N N . GLN A 1 108 ? 63.609 38.316 38.892 1.00 64.04 242 GLN A N 1
ATOM 677 C CA . GLN A 1 108 ? 63.261 36.915 39.034 1.00 70.59 242 GLN A CA 1
ATOM 678 C C . GLN A 1 108 ? 62.057 36.719 39.947 1.00 69.69 242 GLN A C 1
ATOM 679 O O . GLN A 1 108 ? 61.161 35.926 39.651 1.00 70.66 242 GLN A O 1
ATOM 685 N N . ASP A 1 109 ? 62.036 37.448 41.054 1.00 71.12 243 ASP A N 1
ATOM 686 C CA . ASP A 1 109 ? 60.953 37.328 42.015 1.00 72.47 243 ASP A CA 1
ATOM 687 C C . ASP A 1 109 ? 59.631 37.879 41.492 1.00 64.09 243 ASP A C 1
ATOM 688 O O . ASP A 1 109 ? 58.586 37.265 41.672 1.00 58.47 243 ASP A O 1
ATOM 693 N N . GLN A 1 110 ? 59.668 39.040 40.853 1.00 58.35 244 GLN A N 1
ATOM 694 C CA . GLN A 1 110 ? 58.448 39.635 40.323 1.00 55.42 244 GLN A CA 1
ATOM 695 C C . GLN A 1 110 ? 57.887 38.775 39.195 1.00 54.05 244 GLN A C 1
ATOM 696 O O . GLN A 1 110 ? 56.682 38.524 39.123 1.00 51.94 244 GLN A O 1
ATOM 702 N N . PHE A 1 111 ? 58.774 38.313 38.322 1.00 51.74 245 PHE A N 1
ATOM 703 C CA . PHE A 1 111 ? 58.366 37.496 37.193 1.00 50.60 245 PHE A CA 1
ATOM 704 C C . PHE A 1 111 ? 57.493 36.321 37.580 1.00 49.90 245 PHE A C 1
ATOM 705 O O . PHE A 1 111 ? 56.413 36.143 37.028 1.00 50.41 245 PHE A O 1
ATOM 713 N N . PHE A 1 112 ? 57.973 35.510 38.517 1.00 51.53 246 PHE A N 1
ATOM 714 C CA . PHE A 1 112 ? 57.228 34.339 38.961 1.00 53.54 246 PHE A CA 1
ATOM 715 C C . PHE A 1 112 ? 55.956 34.674 39.722 1.00 52.85 246 PHE A C 1
ATOM 716 O O . PHE A 1 112 ? 55.074 33.828 39.862 1.00 52.13 246 PHE A O 1
ATOM 724 N N . LYS A 1 113 ? 55.864 35.894 40.231 1.00 56.72 247 LYS A N 1
ATOM 725 C CA . LYS A 1 113 ? 54.670 36.281 40.950 1.00 62.71 247 LYS A CA 1
ATOM 726 C C . LYS A 1 113 ? 53.625 36.668 39.910 1.00 54.99 247 LYS A C 1
ATOM 727 O O . LYS A 1 113 ? 52.456 36.303 40.036 1.00 52.91 247 LYS A O 1
ATOM 733 N N . LEU A 1 114 ? 54.055 37.394 38.880 1.00 49.43 248 LEU A N 1
ATOM 734 C CA . LEU A 1 114 ? 53.156 37.810 37.805 1.00 48.98 248 LEU A CA 1
ATOM 735 C C . LEU A 1 114 ? 52.581 36.579 37.122 1.00 45.34 248 LEU A C 1
ATOM 736 O O . LEU A 1 114 ? 51.382 36.479 36.889 1.00 38.89 248 LEU A O 1
ATOM 741 N N . LEU A 1 115 ? 53.475 35.656 36.788 1.00 40.87 249 LEU A N 1
ATOM 742 C CA . LEU A 1 115 ? 53.114 34.429 36.107 1.00 44.66 249 LEU A CA 1
ATOM 743 C C . LEU A 1 115 ? 52.018 33.691 36.850 1.00 47.19 249 LEU A C 1
ATOM 744 O O . LEU A 1 115 ? 51.000 33.311 36.261 1.00 45.60 249 LEU A O 1
ATOM 749 N N . THR A 1 116 ? 52.224 33.509 38.149 1.00 45.56 250 THR A N 1
ATOM 750 C CA . THR A 1 116 ? 51.258 32.810 38.984 1.00 43.93 250 THR A CA 1
ATOM 751 C C . THR A 1 116 ? 49.929 33.546 39.051 1.00 44.24 250 THR A C 1
ATOM 752 O O . THR A 1 116 ? 48.864 32.931 39.001 1.00 48.05 250 THR A O 1
ATOM 756 N N . MET A 1 117 ? 50.003 34.864 39.173 1.00 44.62 251 MET A N 1
ATOM 757 C CA . MET A 1 117 ? 48.822 35.706 39.259 1.00 44.62 251 MET A CA 1
ATOM 758 C C . MET A 1 117 ? 48.012 35.584 37.961 1.00 43.30 251 MET A C 1
ATOM 759 O O . MET A 1 117 ? 46.775 35.555 37.956 1.00 37.99 251 MET A O 1
ATOM 764 N N . VAL A 1 118 ? 48.728 35.514 36.851 1.00 38.74 252 VAL A N 1
ATOM 765 C CA . VAL A 1 118 ? 48.088 35.413 35.562 1.00 39.37 252 VAL A CA 1
ATOM 766 C C . VAL A 1 118 ? 47.480 34.036 35.336 1.00 41.40 252 VAL A C 1
ATOM 767 O O . VAL A 1 118 ? 46.298 33.933 35.001 1.00 43.68 252 VAL A O 1
ATOM 771 N N . THR A 1 119 ? 48.262 32.980 35.548 1.00 42.18 253 THR A N 1
ATOM 772 C CA . T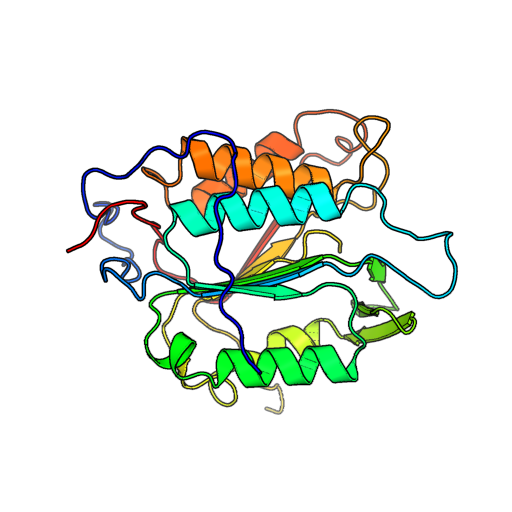HR A 1 119 ? 47.751 31.634 35.328 1.00 39.24 253 THR A CA 1
ATOM 773 C C . THR A 1 119 ? 46.663 31.250 36.312 1.00 39.31 253 THR A C 1
ATOM 774 O O . THR A 1 119 ? 45.868 30.359 36.036 1.00 37.92 253 THR A O 1
ATOM 778 N N . SER A 1 120 ? 46.617 31.934 37.451 1.00 38.86 254 SER A N 1
ATOM 779 C CA . SER A 1 120 ? 45.587 31.685 38.456 1.00 40.19 254 SER A CA 1
ATOM 780 C C . SER A 1 120 ? 44.406 32.652 38.316 1.00 40.35 254 SER A C 1
ATOM 781 O O . SER A 1 120 ? 43.430 32.576 39.073 1.00 40.27 254 SER A O 1
ATOM 784 N N . SER A 1 121 ? 44.502 33.551 37.339 1.00 38.72 255 SER A N 1
ATOM 785 C CA . SER A 1 121 ? 43.476 34.555 37.102 1.00 38.62 255 SER A CA 1
ATOM 786 C C . SER A 1 121 ? 42.146 34.009 36.596 1.00 39.93 255 SER A C 1
ATOM 787 O O . SER A 1 121 ? 42.081 32.983 35.910 1.00 37.77 255 SER A O 1
ATOM 790 N N . SER A 1 122 ? 41.081 34.715 36.939 1.00 41.16 256 SER A N 1
ATOM 791 C CA . SER A 1 122 ? 39.766 34.342 36.469 1.00 45.11 256 SER A CA 1
ATOM 792 C C . SER A 1 122 ? 39.855 34.400 34.943 1.00 44.40 256 SER A C 1
ATOM 793 O O . SER A 1 122 ? 39.222 33.615 34.248 1.00 44.77 256 SER A O 1
ATOM 796 N N . TYR A 1 123 ? 40.668 35.320 34.429 1.00 41.78 257 TYR A N 1
ATOM 797 C CA . TYR A 1 123 ? 40.816 35.470 32.977 1.00 41.18 257 TYR A CA 1
ATOM 798 C C . TYR A 1 123 ? 41.277 34.194 32.289 1.00 42.11 257 TYR A C 1
ATOM 799 O O . TYR A 1 123 ? 40.704 33.772 31.286 1.00 44.53 257 TYR A O 1
ATOM 808 N N . VAL A 1 124 ? 42.332 33.594 32.821 1.00 41.11 258 VAL A N 1
ATOM 809 C CA . VAL A 1 124 ? 42.863 32.373 32.246 1.00 38.39 258 VAL A CA 1
ATOM 810 C C . VAL A 1 124 ? 41.950 31.181 32.511 1.00 39.77 258 VAL A C 1
ATOM 811 O O . VAL A 1 124 ? 41.904 30.234 31.725 1.00 39.47 258 VAL A O 1
ATOM 815 N N . GLN A 1 125 ? 41.224 31.230 33.620 1.00 41.28 259 GLN A N 1
ATOM 816 C CA . GLN A 1 125 ? 40.328 30.143 33.980 1.00 40.85 259 GLN A CA 1
ATOM 817 C C . GLN A 1 125 ? 39.346 29.850 32.858 1.00 37.84 259 GLN A C 1
ATOM 818 O O . GLN A 1 125 ? 39.023 28.694 32.588 1.00 36.18 259 GLN A O 1
ATOM 824 N N . ASN A 1 126 ? 38.889 30.896 32.184 1.00 36.29 260 ASN A N 1
ATOM 825 C CA . ASN A 1 126 ? 37.925 30.709 31.117 1.00 36.73 260 ASN A CA 1
ATOM 826 C C . ASN A 1 126 ? 38.437 30.965 29.706 1.00 36.92 260 ASN A C 1
ATOM 827 O O . ASN A 1 126 ? 37.666 30.901 28.743 1.00 36.81 260 ASN A O 1
ATOM 832 N N . THR A 1 127 ? 39.731 31.243 29.572 1.00 32.33 261 THR A N 1
ATOM 833 C CA . THR A 1 127 ? 40.270 31.518 28.261 1.00 31.62 261 THR A CA 1
ATOM 834 C C . THR A 1 127 ? 40.411 30.234 27.470 1.00 35.71 261 THR A C 1
ATOM 835 O O . THR A 1 127 ? 40.532 29.143 28.042 1.00 34.03 261 THR A O 1
ATOM 839 N N . GLU A 1 128 ? 40.404 30.370 26.149 1.00 35.62 262 GLU A N 1
ATOM 840 C CA . GLU A 1 128 ? 40.530 29.219 25.276 1.00 36.94 262 GLU A CA 1
ATOM 841 C C . GLU A 1 128 ? 41.975 28.918 24.928 1.00 36.23 262 GLU A C 1
ATOM 842 O O . GLU A 1 128 ? 42.282 27.802 24.520 1.00 37.72 262 GLU A O 1
ATOM 848 N N . CYS A 1 129 ? 42.862 29.896 25.100 1.00 34.68 263 CYS A N 1
ATOM 849 C CA . CYS A 1 129 ? 44.262 29.719 24.717 1.00 35.11 263 CYS A CA 1
ATOM 850 C C . CYS A 1 129 ? 45.240 30.602 25.504 1.00 34.85 263 CYS A C 1
ATOM 851 O O . CYS A 1 129 ? 44.937 31.757 25.823 1.00 35.22 263 CYS A O 1
ATOM 854 N N . PHE A 1 130 ? 46.416 30.063 25.812 1.00 33.60 264 PHE A N 1
ATOM 855 C CA . PHE A 1 130 ? 47.408 30.836 26.549 1.00 32.67 264 PHE A CA 1
ATOM 856 C C . PHE A 1 130 ? 48.728 30.973 25.797 1.00 31.91 264 PHE A C 1
ATOM 857 O O . PHE A 1 130 ? 49.323 29.983 25.377 1.00 34.08 264 PHE A O 1
ATOM 865 N N . VAL A 1 131 ? 49.186 32.207 25.633 1.00 33.34 265 VAL A N 1
ATOM 866 C CA . VAL A 1 131 ? 50.453 32.464 24.962 1.00 32.45 265 VAL A CA 1
ATOM 867 C C . VAL A 1 131 ? 51.293 33.384 25.827 1.00 34.59 265 VAL A C 1
ATOM 868 O O . VAL A 1 131 ? 50.834 34.444 26.256 1.00 34.04 265 VAL A O 1
ATOM 872 N N . MET A 1 132 ? 52.517 32.967 26.120 1.00 35.40 266 MET A N 1
ATOM 873 C CA . MET A 1 132 ? 53.408 33.817 26.897 1.00 40.48 266 MET A CA 1
ATOM 874 C C . MET A 1 132 ? 54.609 34.115 26.014 1.00 41.46 266 MET A C 1
ATOM 875 O O . MET A 1 132 ? 55.118 33.224 25.328 1.00 40.62 266 MET A O 1
ATOM 880 N N . VAL A 1 133 ? 55.035 35.373 25.994 1.00 41.97 267 VAL A N 1
ATOM 881 C CA . VAL A 1 133 ? 56.209 35.737 25.223 1.00 42.34 267 VAL A CA 1
ATOM 882 C C . VAL A 1 133 ? 57.158 36.452 26.166 1.00 43.33 267 VAL A C 1
ATOM 883 O O . VAL A 1 133 ? 56.863 37.546 26.651 1.00 45.27 267 VAL A O 1
ATOM 887 N N . LEU A 1 134 ? 58.283 35.804 26.449 1.00 42.53 268 LEU A N 1
ATOM 888 C CA . LEU A 1 134 ? 59.291 36.368 27.331 1.00 42.91 268 LEU A CA 1
ATOM 889 C C . LEU A 1 134 ? 60.471 36.784 26.477 1.00 43.63 268 LEU A C 1
ATOM 890 O O . LEU A 1 134 ? 61.090 35.956 25.809 1.00 45.46 268 LEU A O 1
ATOM 895 N N . MET A 1 135 ? 60.772 38.075 26.487 1.00 45.66 269 MET A N 1
ATOM 896 C CA . MET A 1 135 ? 61.885 38.591 25.707 1.00 49.59 269 MET A CA 1
ATOM 897 C C . MET A 1 135 ? 62.958 39.152 26.621 1.00 51.99 269 MET A C 1
ATOM 898 O O . MET A 1 135 ? 62.761 40.177 27.268 1.00 50.13 269 MET A O 1
ATOM 903 N N . THR A 1 136 ? 64.089 38.456 26.674 1.00 55.44 270 THR A N 1
ATOM 904 C CA . THR A 1 136 ? 65.219 38.856 27.504 1.00 60.85 270 THR A CA 1
ATOM 905 C C . THR A 1 136 ? 66.498 38.212 26.961 1.00 65.58 270 THR A C 1
ATOM 906 O O . THR A 1 136 ? 66.528 37.738 25.829 1.00 68.46 270 THR A O 1
ATOM 910 N N . HIS A 1 137 ? 67.553 38.206 27.769 1.00 69.97 271 HIS A N 1
ATOM 911 C CA . HIS A 1 137 ? 68.817 37.598 27.374 1.00 70.21 271 HIS A CA 1
ATOM 912 C C . HIS A 1 137 ? 68.876 36.184 27.950 1.00 69.57 271 HIS A C 1
ATOM 913 O O . HIS A 1 137 ? 68.385 35.934 29.053 1.00 67.24 271 HIS A O 1
ATOM 920 N N . GLY A 1 138 ? 69.476 35.264 27.200 1.00 73.83 272 GLY A N 1
ATOM 921 C CA . GLY A 1 138 ? 69.582 33.888 27.657 1.00 81.27 272 GLY A CA 1
ATOM 922 C C . GLY A 1 138 ? 71.010 33.378 27.708 1.00 90.28 272 GLY A C 1
ATOM 923 O O . GLY A 1 138 ? 71.836 33.717 26.859 1.00 86.28 272 GLY A O 1
ATOM 924 N N . ASN A 1 139 ? 71.300 32.548 28.704 1.00 100.09 273 ASN A N 1
ATOM 925 C CA . ASN A 1 139 ? 72.639 31.995 28.877 1.00 113.61 273 ASN A CA 1
ATOM 926 C C . ASN A 1 139 ? 72.589 30.463 28.869 1.00 115.06 273 ASN A C 1
ATOM 927 O O . ASN A 1 139 ? 71.582 29.866 29.254 1.00 116.31 273 ASN A O 1
ATOM 932 N N . SER A 1 140 ? 73.677 29.832 28.429 1.00 116.62 274 SER A N 1
ATOM 933 C CA . SER A 1 140 ? 73.747 28.372 28.356 1.00 117.28 274 SER A CA 1
ATOM 934 C C . SER A 1 140 ? 74.755 27.759 29.327 1.00 118.28 274 SER A C 1
ATOM 935 O O . SER A 1 140 ? 75.685 27.068 28.910 1.00 114.82 274 SER A O 1
ATOM 938 N N . VAL A 1 141 ? 74.560 28.006 30.620 1.00 117.72 275 VAL A N 1
ATOM 939 C CA . VAL A 1 141 ? 75.449 27.475 31.653 1.00 115.68 275 VAL A CA 1
ATOM 940 C C . VAL A 1 141 ? 75.442 25.948 31.679 1.00 123.31 275 VAL A C 1
ATOM 941 O O . VAL A 1 141 ? 74.411 25.328 31.950 1.00 130.31 275 VAL A O 1
ATOM 945 N N . GLU A 1 142 ? 76.598 25.349 31.404 1.00 130.86 276 GLU A N 1
ATOM 946 C CA . GLU A 1 142 ? 76.730 23.895 31.396 1.00 133.06 276 GLU A CA 1
ATOM 947 C C . GLU A 1 142 ? 75.756 23.304 30.384 1.00 125.86 276 GLU A C 1
ATOM 948 O O . GLU A 1 142 ? 75.628 23.801 29.264 1.00 121.49 276 GLU A O 1
ATOM 954 N N . GLY A 1 143 ? 75.074 22.237 30.785 1.00 120.89 277 GLY A N 1
ATOM 955 C CA . GLY A 1 143 ? 74.103 21.611 29.911 1.00 122.81 277 GLY A CA 1
ATOM 956 C C . GLY A 1 143 ? 72.737 22.225 30.157 1.00 126.83 277 GLY A C 1
ATOM 957 O O . GLY A 1 143 ? 71.733 21.786 29.589 1.00 121.41 277 GLY A O 1
ATOM 958 N N . LYS A 1 144 ? 72.705 23.248 31.011 1.00 121.98 278 LYS A N 1
ATOM 959 C CA . LYS A 1 144 ? 71.465 23.941 31.351 1.00 116.26 278 LYS A CA 1
ATOM 960 C C . LYS A 1 144 ? 71.266 25.243 30.583 1.00 114.16 278 LYS A C 1
ATOM 961 O O . LYS A 1 144 ? 72.209 25.818 30.040 1.00 128.03 278 LYS A O 1
ATOM 967 N N . GLU A 1 145 ? 70.020 25.699 30.556 1.00 110.81 279 GLU A N 1
ATOM 968 C CA . GLU A 1 145 ? 69.645 26.925 29.871 1.00 94.67 279 GLU A CA 1
ATOM 969 C C . GLU A 1 145 ? 69.049 27.874 30.909 1.00 84.81 279 GLU A C 1
ATOM 970 O O . GLU A 1 145 ? 68.176 27.487 31.689 1.00 76.46 279 GLU A O 1
ATOM 976 N N . LYS A 1 146 ? 69.532 29.112 30.926 1.00 79.89 280 LYS A N 1
ATOM 977 C CA . LYS A 1 146 ? 69.061 30.097 31.890 1.00 81.64 280 LYS A CA 1
ATOM 978 C C . LYS A 1 146 ? 68.470 31.353 31.253 1.00 73.99 280 LYS A C 1
ATOM 979 O O . LYS A 1 146 ? 68.650 31.608 30.064 1.00 72.99 280 LYS A O 1
ATOM 985 N N . VAL A 1 147 ? 67.768 32.137 32.065 1.00 67.87 281 VAL A N 1
ATOM 986 C CA . VAL A 1 147 ? 67.141 33.365 31.594 1.00 65.84 281 VAL A CA 1
ATOM 987 C C . VAL A 1 147 ? 67.442 34.506 32.559 1.00 65.77 281 VAL A C 1
ATOM 988 O O . VAL A 1 147 ? 67.326 34.345 33.771 1.00 58.15 281 VAL A O 1
ATOM 992 N N . GLU A 1 148 ? 67.834 35.655 32.012 1.00 67.76 282 GLU A N 1
ATOM 993 C CA . GLU A 1 148 ? 68.157 36.841 32.812 1.00 75.37 282 GLU A CA 1
ATOM 994 C C . GLU A 1 148 ? 66.963 37.755 33.040 1.00 75.99 282 GLU A C 1
ATOM 995 O O . GLU A 1 148 ? 66.030 37.793 32.233 1.00 80.64 282 GLU A O 1
ATOM 1001 N N . PHE A 1 149 ? 67.022 38.519 34.127 1.00 75.14 283 PHE A N 1
ATOM 1002 C CA . PHE A 1 149 ? 65.977 39.478 34.451 1.00 69.38 283 PHE A CA 1
ATOM 1003 C C . PHE A 1 149 ? 66.629 40.837 34.720 1.00 66.38 283 PHE A C 1
ATOM 1004 O O . PHE A 1 149 ? 67.849 40.970 34.629 1.00 63.33 283 PHE A O 1
ATOM 1012 N N . ARG A 1 150 ? 65.809 41.835 35.040 1.00 67.25 284 ARG A N 1
ATOM 1013 C CA . ARG A 1 150 ? 66.272 43.195 35.323 1.00 70.57 284 ARG A CA 1
ATOM 1014 C C . ARG A 1 150 ? 67.433 43.256 36.321 1.00 72.02 284 ARG A C 1
ATOM 1015 O O . ARG A 1 150 ? 68.442 43.918 36.081 1.00 68.11 284 ARG A O 1
ATOM 1023 N N . ASP A 1 151 ? 67.272 42.566 37.444 1.00 72.74 285 ASP A N 1
ATOM 1024 C CA . ASP A 1 151 ? 68.279 42.538 38.494 1.00 75.79 285 ASP A CA 1
ATOM 1025 C C . ASP A 1 151 ? 69.512 41.720 38.112 1.00 77.16 285 ASP A C 1
ATOM 1026 O O . ASP A 1 151 ? 70.396 41.496 38.935 1.00 78.91 285 ASP A O 1
ATOM 1031 N N . GLY A 1 152 ? 69.570 41.275 36.863 1.00 76.82 286 GLY A N 1
ATOM 1032 C CA . GLY A 1 152 ? 70.707 40.491 36.421 1.00 72.89 286 GLY A CA 1
ATOM 1033 C C . GLY A 1 152 ? 70.661 39.037 36.859 1.00 69.17 286 GLY A C 1
ATOM 1034 O O . GLY A 1 152 ? 71.461 38.229 36.393 1.00 72.13 286 GLY A O 1
ATOM 1035 N N . SER A 1 153 ? 69.731 38.694 37.748 1.00 68.93 287 SER A N 1
ATOM 1036 C CA . SER A 1 153 ? 69.609 37.320 38.227 1.00 67.17 287 SER A CA 1
ATOM 1037 C C . SER A 1 153 ? 69.238 36.346 37.100 1.00 64.89 287 SER A C 1
ATOM 1038 O O . SER A 1 153 ? 68.794 36.758 36.029 1.00 57.89 287 SER A O 1
ATOM 1041 N N . VAL A 1 154 ? 69.417 35.053 37.355 1.00 63.43 288 VAL A N 1
ATOM 1042 C CA . VAL A 1 154 ? 69.126 34.027 36.362 1.00 68.41 288 VAL A CA 1
ATOM 1043 C C . VAL A 1 154 ? 68.295 32.869 36.914 1.00 69.84 288 VAL A C 1
ATOM 1044 O O . VAL A 1 154 ? 68.240 32.653 38.126 1.00 72.71 288 VAL A O 1
ATOM 1048 N N . VAL A 1 155 ? 67.658 32.126 36.011 1.00 70.80 289 VAL A N 1
ATOM 1049 C CA . VAL A 1 155 ? 66.815 30.992 36.385 1.00 70.20 289 VAL A CA 1
ATOM 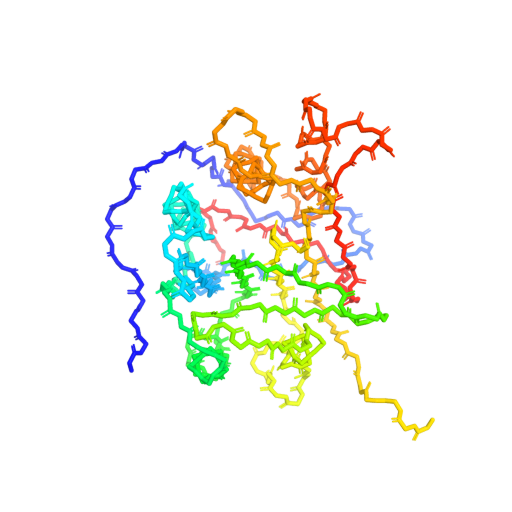1050 C C . VAL A 1 155 ? 66.863 29.923 35.301 1.00 66.30 289 VAL A C 1
ATOM 1051 O O . VAL A 1 155 ? 67.064 30.235 34.126 1.00 65.05 289 VAL A O 1
ATOM 1055 N N . ASP A 1 156 ? 66.675 28.666 35.697 1.00 66.53 290 ASP A N 1
ATOM 1056 C CA . ASP A 1 156 ? 66.656 27.567 34.739 1.00 68.36 290 ASP A CA 1
ATOM 1057 C C . ASP A 1 156 ? 65.355 27.692 33.964 1.00 65.69 290 ASP A C 1
ATOM 1058 O O . ASP A 1 156 ? 64.279 27.731 34.558 1.00 62.56 290 ASP A O 1
ATOM 1063 N N . MET A 1 157 ? 65.439 27.757 32.643 1.00 63.23 291 MET A N 1
ATOM 1064 C CA . MET A 1 157 ? 64.224 27.866 31.857 1.00 62.75 291 MET A CA 1
ATOM 1065 C C . MET A 1 157 ? 63.310 26.698 32.205 1.00 59.55 291 MET A C 1
ATOM 1066 O O . MET A 1 157 ? 62.090 26.776 32.063 1.00 60.70 291 MET A O 1
ATOM 1071 N N . GLN A 1 158 ? 63.911 25.612 32.664 1.00 57.87 292 GLN A N 1
ATOM 1072 C CA . GLN A 1 158 ? 63.146 24.446 33.065 1.00 58.33 292 GLN A CA 1
ATOM 1073 C C . GLN A 1 158 ? 62.155 24.894 34.140 1.00 53.89 292 GLN A C 1
ATOM 1074 O O . GLN A 1 158 ? 60.993 24.508 34.122 1.00 50.70 292 GLN A O 1
ATOM 1080 N N . LYS A 1 159 ? 62.631 25.706 35.077 1.00 53.09 293 LYS A N 1
ATOM 1081 C CA . LYS A 1 159 ? 61.790 26.211 36.155 1.00 58.25 293 LYS A CA 1
ATOM 1082 C C . LYS A 1 159 ? 60.547 26.826 35.526 1.00 54.61 293 LYS A C 1
ATOM 1083 O O . LYS A 1 159 ? 59.422 26.433 35.832 1.00 53.87 293 LYS A O 1
ATOM 1089 N N . ILE A 1 160 ? 60.770 27.784 34.634 1.00 49.13 294 ILE A N 1
ATOM 1090 C CA . ILE A 1 160 ? 59.691 28.459 33.943 1.00 45.78 294 ILE A CA 1
ATOM 1091 C C . ILE A 1 160 ? 58.716 27.475 33.282 1.00 45.07 294 ILE A C 1
ATOM 1092 O O . ILE A 1 160 ? 57.510 27.568 33.488 1.00 44.96 294 ILE A O 1
ATOM 1097 N N . LYS A 1 161 ? 59.224 26.534 32.494 1.00 45.80 295 LYS A N 1
ATOM 1098 C CA . LYS A 1 161 ? 58.344 25.568 31.838 1.00 48.73 295 LYS A CA 1
ATOM 1099 C C . LYS A 1 161 ? 57.513 24.795 32.855 1.00 49.99 295 LYS A C 1
ATOM 1100 O O . LYS A 1 161 ? 56.298 24.655 32.700 1.00 50.18 295 LYS A O 1
ATOM 1106 N N . ASP A 1 162 ? 58.182 24.297 33.890 1.00 52.90 296 ASP A N 1
ATOM 1107 C CA . ASP A 1 162 ? 57.544 23.509 34.936 1.00 58.29 296 ASP A CA 1
ATOM 1108 C C . ASP A 1 162 ? 56.345 24.190 35.562 1.00 54.27 296 ASP A C 1
ATOM 1109 O O . ASP A 1 162 ? 55.442 23.530 36.076 1.00 52.22 296 ASP A O 1
ATOM 1114 N N . HIS A 1 163 ? 56.322 25.513 35.518 1.00 48.48 297 HIS A N 1
ATOM 1115 C CA . HIS A 1 163 ? 55.199 26.226 36.086 1.00 45.19 297 HIS A CA 1
ATOM 1116 C C . HIS A 1 163 ? 53.895 25.808 35.412 1.00 43.98 297 HIS A C 1
ATOM 1117 O O . HIS A 1 163 ? 52.823 25.912 36.001 1.00 43.94 297 HIS A O 1
ATOM 1124 N N . PHE A 1 164 ? 53.993 25.311 34.183 1.00 42.71 298 PHE A N 1
ATOM 1125 C CA . PHE A 1 164 ? 52.810 24.919 33.435 1.00 42.17 298 PHE A CA 1
ATOM 1126 C C . PHE A 1 164 ? 52.381 23.472 33.571 1.00 43.28 298 PHE A C 1
ATOM 1127 O O . PHE A 1 164 ? 51.576 22.991 32.781 1.00 43.61 298 PHE A O 1
ATOM 1135 N N . GLN A 1 165 ? 52.904 22.774 34.574 1.00 48.61 299 GLN A N 1
ATOM 1136 C CA . GLN A 1 165 ? 52.491 21.389 34.810 1.00 54.44 299 GLN A CA 1
ATOM 1137 C C . GLN A 1 165 ? 51.042 21.459 35.306 1.00 52.44 299 GLN A C 1
ATOM 1138 O O . GLN A 1 165 ? 50.667 22.404 36.009 1.00 48.26 299 GLN A O 1
ATOM 1144 N N . THR A 1 166 ? 50.235 20.469 34.940 1.00 52.42 300 THR A N 1
ATOM 1145 C CA . THR A 1 166 ? 48.825 20.442 35.327 1.00 59.98 300 THR A CA 1
ATOM 1146 C C . THR A 1 166 ? 48.578 20.794 36.795 1.00 57.26 300 THR A C 1
ATOM 1147 O O . THR A 1 166 ? 47.599 21.461 37.127 1.00 56.48 300 THR A O 1
ATOM 1151 N N . ALA A 1 167 ? 49.463 20.344 37.676 1.00 54.82 301 ALA A N 1
ATOM 1152 C CA . ALA A 1 167 ? 49.306 20.634 39.091 1.00 54.73 301 ALA A CA 1
ATOM 1153 C C . ALA A 1 167 ? 49.263 22.133 39.360 1.00 55.10 301 ALA A C 1
ATOM 1154 O O . ALA A 1 167 ? 48.370 22.624 40.057 1.00 55.70 301 ALA A O 1
ATOM 1156 N N . LYS A 1 168 ? 50.226 22.864 38.810 1.00 55.03 302 LYS A N 1
ATOM 1157 C CA . LYS A 1 168 ? 50.292 24.304 39.027 1.00 54.70 302 LYS A CA 1
ATOM 1158 C C . LYS A 1 168 ? 49.337 25.123 38.165 1.00 52.58 302 LYS A C 1
ATOM 1159 O O . LYS A 1 168 ? 48.912 26.201 38.568 1.00 51.84 302 LYS A O 1
ATOM 1165 N N . CYS A 1 169 ? 48.993 24.622 36.982 1.00 49.52 303 CYS A N 1
ATOM 1166 C CA . CYS A 1 169 ? 48.089 25.355 36.107 1.00 46.47 303 CYS A CA 1
ATOM 1167 C C . CYS A 1 169 ? 46.810 24.619 35.783 1.00 46.36 303 CYS A C 1
ATOM 1168 O O . CYS A 1 169 ? 46.530 24.308 34.626 1.00 46.60 303 CYS A O 1
ATOM 1171 N N . PRO A 1 170 ? 45.984 24.380 36.811 1.00 42.51 304 PRO A N 1
ATOM 1172 C CA . PRO A 1 170 ? 44.708 23.678 36.665 1.00 40.38 304 PRO A CA 1
ATOM 1173 C C . PRO A 1 170 ? 43.900 24.257 35.511 1.00 42.94 304 PRO A C 1
ATOM 1174 O O . PRO A 1 170 ? 43.284 23.522 34.737 1.00 43.23 304 PRO A O 1
ATOM 1178 N N . TYR A 1 171 ? 43.914 25.583 35.410 1.00 44.10 305 TYR A N 1
ATOM 1179 C CA . TYR A 1 171 ? 43.155 26.293 34.376 1.00 43.10 305 TYR A CA 1
ATOM 1180 C C . TYR A 1 171 ? 43.618 26.084 32.937 1.00 43.76 305 TYR A C 1
ATOM 1181 O O . TYR A 1 171 ? 42.906 26.469 32.011 1.00 44.33 305 TYR A O 1
ATOM 1190 N N . LEU A 1 172 ? 44.794 25.484 32.738 1.00 43.40 306 LEU A N 1
ATOM 1191 C CA . LEU A 1 172 ? 45.296 25.273 31.382 1.00 43.24 306 LEU A CA 1
ATOM 1192 C C . LEU A 1 172 ? 45.343 23.815 30.928 1.00 45.79 306 LEU A C 1
ATOM 1193 O O . LEU A 1 172 ? 45.796 23.511 29.819 1.00 47.05 306 LEU A O 1
ATOM 1198 N N . VAL A 1 173 ? 44.860 22.915 31.782 1.00 46.15 307 VAL A N 1
ATOM 1199 C CA . VAL A 1 173 ? 44.820 21.496 31.455 1.00 42.53 307 VAL A CA 1
ATOM 1200 C C . VAL A 1 173 ? 43.984 21.317 30.180 1.00 43.55 307 VAL A C 1
ATOM 1201 O O . VAL A 1 173 ? 42.857 21.810 30.091 1.00 44.56 307 VAL A O 1
ATOM 1205 N N . ASN A 1 174 ? 44.555 20.634 29.190 1.00 44.00 308 ASN A N 1
ATOM 1206 C CA . ASN A 1 174 ? 43.88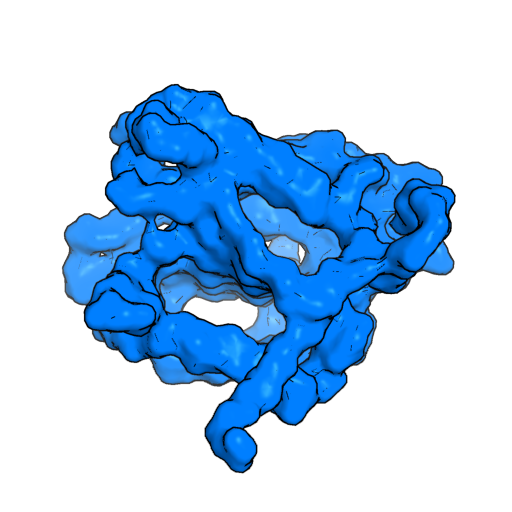5 20.399 27.912 1.00 42.26 308 ASN A CA 1
ATOM 1207 C C . ASN A 1 174 ? 43.620 21.663 27.111 1.00 41.53 308 ASN A C 1
ATOM 1208 O O . ASN A 1 174 ? 42.742 21.690 26.252 1.00 38.59 308 ASN A O 1
ATOM 1213 N N . LYS A 1 175 ? 44.362 22.722 27.409 1.00 39.17 309 LYS A N 1
ATOM 1214 C CA . LYS A 1 175 ? 44.214 23.967 26.667 1.00 39.60 309 LYS A CA 1
ATOM 1215 C C . LYS A 1 175 ? 45.517 24.237 25.929 1.00 38.95 309 LYS A C 1
ATOM 1216 O O . LYS A 1 175 ? 46.592 23.868 26.384 1.00 39.93 309 LYS A O 1
ATOM 1222 N N . PRO A 1 176 ? 45.435 24.891 24.777 1.00 39.59 310 PRO A N 1
ATOM 1223 C CA . PRO A 1 176 ? 46.632 25.208 23.986 1.00 37.21 310 PRO A CA 1
ATOM 1224 C C . PRO A 1 176 ? 47.545 26.181 24.735 1.00 35.63 310 PRO A C 1
ATOM 1225 O O . PRO A 1 176 ? 47.108 27.273 25.113 1.00 33.37 310 PRO A O 1
ATOM 1229 N N . LYS A 1 177 ? 48.802 25.793 24.946 1.00 32.86 311 LYS A N 1
ATOM 1230 C CA . LYS A 1 177 ? 49.771 26.665 25.627 1.00 33.30 311 LYS A CA 1
ATOM 1231 C C . LYS A 1 177 ? 50.995 26.916 24.734 1.00 33.31 311 LYS A C 1
ATOM 1232 O O . LYS A 1 177 ? 51.693 25.975 24.332 1.00 33.51 311 LYS A O 1
ATOM 1238 N N . VAL A 1 178 ? 51.248 28.184 24.425 1.00 32.51 312 VAL A N 1
ATOM 1239 C CA . VAL A 1 178 ? 52.367 28.558 23.569 1.00 31.91 312 VAL A CA 1
ATOM 1240 C C . VAL A 1 178 ? 53.338 29.410 24.361 1.00 30.29 312 VAL A C 1
ATOM 1241 O O . VAL A 1 178 ? 53.037 30.556 24.680 1.00 31.65 312 VAL A O 1
ATOM 1245 N N . LEU A 1 179 ? 54.497 28.842 24.684 1.00 32.23 313 LEU A N 1
ATOM 1246 C CA . LEU A 1 179 ? 55.519 29.545 25.454 1.00 32.88 313 LEU A CA 1
ATOM 1247 C C . LEU A 1 179 ? 56.625 29.968 24.491 1.00 35.68 313 LEU A C 1
ATOM 1248 O O . LEU A 1 179 ? 57.283 29.124 23.891 1.00 35.33 313 LEU A O 1
ATOM 1253 N N . MET A 1 180 ? 56.826 31.275 24.343 1.00 38.94 314 MET A N 1
ATOM 1254 C CA . MET A 1 180 ? 57.823 31.793 23.407 1.00 44.67 314 MET A CA 1
ATOM 1255 C C . MET A 1 180 ? 58.988 32.556 24.022 1.00 43.47 314 MET A C 1
ATOM 1256 O O . MET A 1 180 ? 58.791 33.526 24.753 1.00 42.68 314 MET A O 1
ATOM 1261 N N . PHE A 1 181 ? 60.199 32.112 23.700 1.00 43.86 315 PHE A N 1
ATOM 1262 C CA . PHE A 1 181 ? 61.423 32.743 24.182 1.00 45.85 315 PHE A CA 1
ATOM 1263 C C . PHE A 1 181 ? 62.271 33.089 22.960 1.00 48.23 315 PHE A C 1
ATOM 1264 O O . PHE A 1 181 ? 63.263 32.429 22.676 1.00 46.91 315 PHE A O 1
ATOM 1272 N N . PRO A 1 182 ? 61.879 34.132 22.219 1.00 49.51 316 PRO A N 1
ATOM 1273 C CA . PRO A 1 182 ? 62.599 34.562 21.016 1.00 57.13 316 PRO A CA 1
ATOM 1274 C C . PRO A 1 182 ? 64.082 34.901 21.199 1.00 67.58 316 PRO A C 1
ATOM 1275 O O . PRO A 1 182 ? 64.808 35.094 20.225 1.00 69.96 316 PRO A O 1
ATOM 1279 N N . PHE A 1 183 ? 64.536 34.961 22.442 1.00 78.51 317 PHE A N 1
ATOM 1280 C CA . PHE A 1 183 ? 65.930 35.269 22.706 1.00 89.05 317 PHE A CA 1
ATOM 1281 C C . PHE A 1 183 ? 66.519 34.204 23.617 1.00 91.31 317 PHE A C 1
ATOM 1282 O O . PHE A 1 183 ? 66.591 34.380 24.835 1.00 88.30 317 PHE A O 1
ATOM 1290 N N . ALA A 1 184 ? 66.932 33.093 23.014 1.00 85.63 318 ALA A N 1
ATOM 1291 C CA . ALA A 1 184 ? 67.512 31.983 23.762 1.00 88.30 318 ALA A CA 1
ATOM 1292 C C . ALA A 1 184 ? 68.963 31.730 23.355 1.00 94.72 318 ALA A C 1
ATOM 1293 O O . ALA A 1 184 ? 69.575 32.536 22.651 1.00 104.64 318 ALA A O 1
ATOM 1295 N N . SER A 1 224 ? 61.860 6.504 38.114 1.00 199.80 358 SER A N 1
ATOM 1296 C CA . SER A 1 224 ? 60.785 6.461 39.096 1.00 195.30 358 SER A CA 1
ATOM 1297 C C . SER A 1 224 ? 60.821 7.697 39.990 1.00 199.83 358 SER A C 1
ATOM 1298 O O . SER A 1 224 ? 60.205 7.722 41.056 1.00 202.15 358 SER A O 1
ATOM 1301 N N . THR A 1 225 ? 61.548 8.720 39.548 1.00 200.02 359 THR A N 1
ATOM 1302 C CA . THR A 1 225 ? 61.666 9.966 40.301 1.00 192.06 359 THR A CA 1
ATOM 1303 C C . THR A 1 225 ? 61.714 11.183 39.379 1.00 196.46 359 THR A C 1
ATOM 1304 O O . THR A 1 225 ? 62.134 12.265 39.788 1.00 201.11 359 THR A O 1
ATOM 1308 N N . ASN A 1 226 ? 61.280 11.002 38.134 1.00 194.51 360 ASN A N 1
ATOM 1309 C CA . ASN A 1 226 ? 61.275 12.089 37.161 1.00 187.36 360 ASN A CA 1
ATOM 1310 C C . ASN A 1 226 ? 59.953 12.857 37.163 1.00 188.67 360 ASN A C 1
ATOM 1311 O O . ASN A 1 226 ? 58.901 12.308 36.835 1.00 190.23 360 ASN A O 1
ATOM 1316 N N . VAL A 1 227 ? 60.028 14.133 37.534 1.00 184.20 361 VAL A N 1
ATOM 1317 C CA . VAL A 1 227 ? 58.867 15.019 37.600 1.00 174.09 361 VAL A CA 1
ATOM 1318 C C . VAL A 1 227 ? 58.043 15.009 36.307 1.00 169.69 361 VAL A C 1
ATOM 1319 O O . VAL A 1 227 ? 58.598 14.954 35.209 1.00 178.78 361 VAL A O 1
ATOM 1323 N N . PRO A 1 228 ? 56.703 15.062 36.428 1.00 158.75 362 PRO A N 1
ATOM 1324 C CA . PRO A 1 228 ? 55.758 15.060 35.306 1.00 144.84 362 PRO A CA 1
ATOM 1325 C C . PRO A 1 228 ? 56.124 15.928 34.104 1.00 136.95 362 PRO A C 1
ATOM 1326 O O . PRO A 1 228 ? 56.970 16.819 34.189 1.00 137.33 362 PRO A O 1
ATOM 1330 N N . SER A 1 229 ? 55.460 15.655 32.985 1.00 121.49 363 SER A N 1
ATOM 1331 C CA . SER A 1 229 ? 55.689 16.362 31.731 1.00 101.01 363 SER A CA 1
ATOM 1332 C C . SER A 1 229 ? 54.545 17.303 31.358 1.00 88.54 363 SER A C 1
ATOM 1333 O O . SER A 1 229 ? 53.478 17.281 31.974 1.00 93.35 363 SER A O 1
ATOM 1336 N N . LEU A 1 230 ? 54.779 18.126 30.341 1.00 74.35 364 LEU A N 1
ATOM 1337 C CA . LEU A 1 230 ? 53.783 19.077 29.863 1.00 55.39 364 LEU A CA 1
ATOM 1338 C C . LEU A 1 230 ? 52.905 18.459 28.784 1.00 45.65 364 LEU A C 1
ATOM 1339 O O . LEU A 1 230 ? 53.255 17.453 28.175 1.00 42.42 364 LEU A O 1
ATOM 1344 N N . ALA A 1 231 ? 51.749 19.060 28.557 1.00 38.07 365 ALA A N 1
ATOM 1345 C CA . ALA A 1 231 ? 50.849 18.572 27.528 1.00 36.64 365 ALA A CA 1
ATOM 1346 C C . ALA A 1 231 ? 50.306 19.788 26.831 1.00 36.03 365 ALA A C 1
ATOM 1347 O O . ALA A 1 231 ? 50.372 20.890 27.377 1.00 35.12 365 ALA A O 1
ATOM 1349 N N . ASP A 1 232 ? 49.800 19.594 25.616 1.00 34.69 366 ASP A N 1
ATOM 1350 C CA . ASP A 1 232 ? 49.224 20.688 24.851 1.00 36.92 366 ASP A CA 1
ATOM 1351 C C . ASP A 1 232 ? 50.107 21.940 24.907 1.00 35.18 366 ASP A C 1
ATOM 1352 O O . ASP A 1 232 ? 49.614 23.065 25.057 1.00 34.53 366 ASP A O 1
ATOM 1357 N N . THR A 1 233 ? 51.411 21.751 24.769 1.00 33.49 367 THR A N 1
ATOM 1358 C CA . THR A 1 233 ? 52.301 22.887 24.848 1.00 35.90 367 THR A CA 1
ATOM 1359 C C . THR A 1 233 ? 53.322 22.987 23.723 1.00 36.92 367 THR A C 1
ATOM 1360 O O . THR A 1 233 ? 53.857 21.988 23.257 1.00 36.94 367 THR A O 1
ATOM 1364 N N . LEU A 1 234 ? 53.571 24.213 23.286 1.00 37.32 368 LEU A N 1
ATOM 1365 C CA . LEU A 1 234 ? 54.576 24.479 22.272 1.00 38.65 368 LEU A CA 1
ATOM 1366 C C . LEU A 1 234 ? 55.591 25.428 22.904 1.00 39.49 368 LEU A C 1
ATOM 1367 O O . LEU A 1 234 ? 55.209 26.400 23.577 1.00 41.27 368 LEU A O 1
ATOM 1372 N N . VAL A 1 235 ? 56.876 25.128 22.723 1.00 39.70 369 VAL A N 1
ATOM 1373 C CA . VAL A 1 235 ? 57.934 25.988 23.233 1.00 36.94 369 VAL A CA 1
ATOM 1374 C C . VAL A 1 235 ? 58.680 26.455 22.000 1.00 39.39 369 VAL A C 1
ATOM 1375 O O . VAL A 1 235 ? 59.300 25.661 21.293 1.00 39.37 369 VAL A O 1
ATOM 1379 N N . CYS A 1 236 ? 58.601 27.754 21.736 1.00 42.01 370 CYS A N 1
ATOM 1380 C CA . CYS A 1 236 ? 59.221 28.339 20.555 1.00 42.13 370 CYS A CA 1
ATOM 1381 C C . CYS A 1 236 ? 60.489 29.111 20.875 1.00 42.62 370 CYS A C 1
ATOM 1382 O O . CYS A 1 236 ? 60.558 29.829 21.875 1.00 46.47 370 CYS A O 1
ATOM 1385 N N . TYR A 1 237 ? 61.487 28.953 20.015 1.00 50.44 371 TYR A N 1
ATOM 1386 C CA . TYR A 1 237 ? 62.777 29.607 20.184 1.00 58.06 371 TYR A CA 1
ATOM 1387 C C . TYR A 1 237 ? 63.190 30.275 18.880 1.00 66.81 371 TYR A C 1
ATOM 1388 O O . TYR A 1 237 ? 62.646 29.976 17.823 1.00 57.03 371 TYR A O 1
ATOM 1397 N N . ALA A 1 238 ? 64.168 31.170 18.966 1.00 78.67 372 ALA A N 1
ATOM 1398 C CA . ALA A 1 238 ? 64.711 31.845 17.791 1.00 101.37 372 ALA A CA 1
ATOM 1399 C C . ALA A 1 238 ? 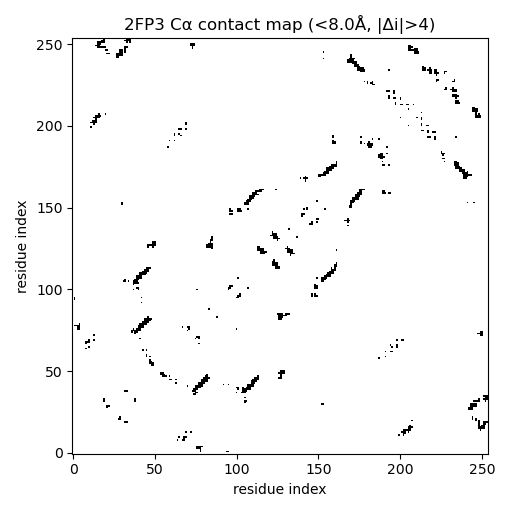66.141 31.311 17.706 1.00 113.72 372 ALA A C 1
ATOM 1400 O O . ALA A 1 238 ? 67.113 32.066 17.745 1.00 122.68 372 ALA A O 1
ATOM 1402 N N . ASN A 1 239 ? 66.239 29.989 17.599 1.00 119.33 373 ASN A N 1
ATOM 1403 C CA . ASN A 1 239 ? 67.503 29.260 17.552 1.00 120.66 373 ASN A CA 1
ATOM 1404 C C . ASN A 1 239 ? 68.592 29.810 16.634 1.00 133.42 373 ASN A C 1
ATOM 1405 O O . ASN A 1 239 ? 68.660 29.479 15.449 1.00 132.41 373 ASN A O 1
ATOM 1410 N N . THR A 1 240 ? 69.449 30.645 17.211 1.00 135.47 374 THR A N 1
ATOM 1411 C CA . THR A 1 240 ? 70.573 31.255 16.513 1.00 139.58 374 THR A CA 1
ATOM 1412 C C . THR A 1 240 ? 71.542 31.803 17.562 1.00 143.77 374 THR A C 1
ATOM 1413 O O . THR A 1 240 ? 71.160 32.590 18.431 1.00 148.08 374 THR A O 1
ATOM 1417 N N . PRO A 1 241 ? 72.823 31.405 17.468 1.00 139.67 375 PRO A N 1
ATOM 1418 C CA . PRO A 1 241 ? 73.933 31.774 18.348 1.00 132.17 375 PRO A CA 1
ATOM 1419 C C . PRO A 1 241 ? 74.372 33.032 17.676 1.00 128.26 375 PRO A C 1
ATOM 1420 O O . PRO A 1 241 ? 75.597 33.188 17.400 1.00 135.13 375 PRO A O 1
ATOM 1424 N N . GLY A 1 242 ? 73.411 33.880 17.297 1.00 127.98 376 GLY A N 1
ATOM 1425 C CA . GLY A 1 242 ? 73.806 35.124 16.632 1.00 123.46 376 GLY A CA 1
ATOM 1426 C C . GLY A 1 242 ? 72.930 36.130 17.329 1.00 129.46 376 GLY A C 1
ATOM 1427 O O . GLY A 1 242 ? 71.860 35.703 17.868 1.00 120.32 376 GLY A O 1
ATOM 1428 N N . TYR A 1 243 ? 73.316 37.401 17.356 1.00 132.64 377 TYR A N 1
ATOM 1429 C CA . TYR A 1 243 ? 72.507 38.411 18.017 1.00 143.41 377 TYR A CA 1
ATOM 1430 C C . TYR A 1 243 ? 72.395 39.711 17.231 1.00 150.05 377 TYR A C 1
ATOM 1431 O O . TYR A 1 243 ? 71.436 40.458 17.408 1.00 151.45 377 TYR A O 1
ATOM 1440 N N . VAL A 1 244 ? 73.363 39.975 16.356 1.00 155.19 378 VAL A N 1
ATOM 1441 C CA . VAL A 1 244 ? 73.343 41.190 15.543 1.00 154.53 378 VAL A CA 1
ATOM 1442 C C . VAL A 1 244 ? 72.773 40.877 14.160 1.00 161.11 378 VAL A C 1
ATOM 1443 O O . VAL A 1 244 ? 73.279 40.002 13.456 1.00 164.65 378 VAL A O 1
ATOM 1447 N N . THR A 1 245 ? 71.718 41.593 13.777 1.00 163.16 379 THR A N 1
ATOM 1448 C CA . THR A 1 245 ? 71.072 41.382 12.482 1.00 159.86 379 THR A CA 1
ATOM 1449 C C . THR A 1 245 ? 70.422 42.668 11.976 1.00 162.66 379 THR A C 1
ATOM 1450 O O . THR A 1 245 ? 70.131 43.572 12.759 1.00 166.22 379 THR A O 1
ATOM 1454 N N . HIS A 1 246 ? 70.207 42.746 10.664 1.00 164.36 380 HIS A N 1
ATOM 1455 C CA . HIS A 1 246 ? 69.567 43.905 10.049 1.00 159.82 380 HIS A CA 1
ATOM 1456 C C . HIS A 1 246 ? 70.309 45.201 10.378 1.00 153.28 380 HIS A C 1
ATOM 1457 O O . HIS A 1 246 ? 69.713 46.272 10.423 1.00 155.97 380 HIS A O 1
ATOM 1464 N N . ARG A 1 247 ? 71.615 45.089 10.602 1.00 143.92 381 ARG A N 1
ATOM 1465 C CA . ARG A 1 247 ? 72.472 46.229 10.933 1.00 137.17 381 ARG A CA 1
ATOM 1466 C C . ARG A 1 247 ? 72.079 46.950 12.227 1.00 149.67 381 ARG A C 1
ATOM 1467 O O . ARG A 1 247 ? 72.913 47.609 12.848 1.00 138.86 381 ARG A O 1
ATOM 1475 N N . ASP A 1 248 ? 70.814 46.833 12.630 1.00 153.47 382 ASP A N 1
ATOM 1476 C CA . ASP A 1 248 ? 70.338 47.482 13.850 1.00 157.94 382 ASP A CA 1
ATOM 1477 C C . ASP A 1 248 ? 69.236 46.690 14.561 1.00 162.21 382 ASP A C 1
ATOM 1478 O O . ASP A 1 248 ? 68.210 47.252 14.953 1.00 186.17 382 ASP A O 1
ATOM 1483 N N . LEU A 1 249 ? 69.456 45.388 14.733 1.00 159.44 383 LEU A N 1
ATOM 1484 C CA . LEU A 1 249 ? 68.486 44.521 15.399 1.00 132.59 383 LEU A CA 1
ATOM 1485 C C . LEU A 1 249 ? 69.118 43.232 15.913 1.00 123.43 383 LEU A C 1
ATOM 1486 O O . LEU A 1 249 ? 70.310 42.988 15.720 1.00 122.97 383 LEU A O 1
ATOM 1491 N N . ASP A 1 250 ? 68.299 42.413 16.567 1.00 117.98 384 ASP A N 1
ATOM 1492 C CA . ASP A 1 250 ? 68.740 41.136 17.117 1.00 111.86 384 ASP A CA 1
ATOM 1493 C C . ASP A 1 250 ? 67.961 40.019 16.428 1.00 104.69 384 ASP A C 1
ATOM 1494 O O . ASP A 1 250 ? 66.911 40.265 15.834 1.00 103.58 384 ASP A O 1
ATOM 1499 N N . THR A 1 251 ? 68.475 38.795 16.503 1.00 96.58 385 THR A N 1
ATOM 1500 C CA . THR A 1 251 ? 67.816 37.652 15.876 1.00 89.64 385 THR A CA 1
ATOM 1501 C C . THR A 1 251 ? 66.406 37.388 16.416 1.00 83.65 385 THR A C 1
ATOM 1502 O O . THR A 1 251 ? 65.492 37.076 15.650 1.00 82.05 385 THR A O 1
ATOM 1506 N N . GLY A 1 252 ? 66.231 37.513 17.729 1.00 77.82 386 GLY A N 1
ATOM 1507 C CA . GLY A 1 252 ? 64.921 37.295 18.318 1.00 72.37 386 GLY A CA 1
ATOM 1508 C C . GLY A 1 252 ? 63.917 38.335 17.845 1.00 70.07 386 GLY A C 1
ATOM 1509 O O . GLY A 1 252 ? 62.752 38.020 17.579 1.00 66.98 386 GLY A O 1
ATOM 1510 N N . SER A 1 253 ? 64.376 39.581 17.737 1.00 69.19 387 SER A N 1
ATOM 1511 C CA . SER A 1 253 ? 63.530 40.680 17.284 1.00 68.35 387 SER A CA 1
ATOM 1512 C C . SER A 1 253 ? 63.092 40.431 15.847 1.00 62.26 387 SER A C 1
ATOM 1513 O O . SER A 1 253 ? 61.965 40.747 15.470 1.00 61.78 387 SER A O 1
ATOM 1516 N N . TRP A 1 254 ? 63.991 39.859 15.050 1.00 64.21 388 TRP A N 1
ATOM 1517 C CA . TRP A 1 254 ? 63.700 39.553 13.655 1.00 66.35 388 TRP A CA 1
ATOM 1518 C C . TRP A 1 254 ? 62.727 38.375 13.614 1.00 56.85 388 TRP A C 1
ATOM 1519 O O . TRP A 1 254 ? 61.822 38.322 12.781 1.00 47.68 388 TRP A O 1
ATOM 1530 N N . TYR A 1 255 ? 62.931 37.429 14.527 1.00 49.17 389 TYR A N 1
ATOM 1531 C CA . TYR A 1 255 ? 62.063 36.266 14.652 1.00 48.89 389 TYR A CA 1
ATOM 1532 C C . TYR A 1 255 ? 60.656 36.771 14.979 1.00 47.48 389 TYR A C 1
ATOM 1533 O O . TYR A 1 255 ? 59.677 36.411 14.319 1.00 47.16 389 TYR A O 1
ATOM 1542 N N . ILE A 1 256 ? 60.569 37.611 16.008 1.00 47.58 390 ILE A N 1
ATOM 1543 C CA . ILE A 1 256 ? 59.300 38.186 16.437 1.00 48.48 390 ILE A CA 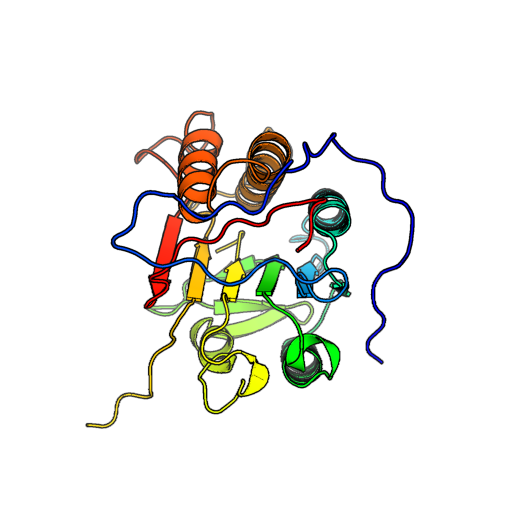1
ATOM 1544 C C . ILE A 1 256 ? 58.600 38.971 15.337 1.00 47.63 390 ILE A C 1
ATOM 1545 O O . ILE A 1 256 ? 57.394 38.811 15.122 1.00 47.30 390 ILE A O 1
ATOM 1550 N N . GLN A 1 257 ? 59.345 39.825 14.645 1.00 46.05 391 GLN A N 1
ATOM 1551 C CA . GLN A 1 257 ? 58.745 40.619 13.583 1.00 47.72 391 GLN A CA 1
ATOM 1552 C C . GLN A 1 257 ? 58.195 39.738 12.474 1.00 48.05 391 GLN A C 1
ATOM 1553 O O . GLN A 1 257 ? 57.054 39.915 12.035 1.00 48.04 391 GLN A O 1
ATOM 1559 N N . LYS A 1 258 ? 59.002 38.778 12.033 1.00 49.43 392 LYS A N 1
ATOM 1560 C CA . LYS A 1 258 ? 58.600 37.873 10.970 1.00 51.24 392 LYS A CA 1
ATOM 1561 C C . LYS A 1 258 ? 57.386 37.070 11.426 1.00 50.29 392 LYS A C 1
ATOM 1562 O O . LYS A 1 258 ? 56.480 36.770 10.638 1.00 48.08 392 LYS A O 1
ATOM 1568 N N . PHE A 1 259 ? 57.378 36.720 12.710 1.00 47.87 393 PHE A N 1
ATOM 1569 C CA . PHE A 1 259 ? 56.270 35.968 13.278 1.00 46.87 393 PHE A CA 1
ATOM 1570 C C . PHE A 1 259 ? 54.970 36.760 13.167 1.00 47.86 393 PHE A C 1
ATOM 1571 O O . PHE A 1 259 ? 53.954 36.246 12.691 1.00 49.09 393 PHE A O 1
ATOM 1579 N N . CYS A 1 260 ? 55.004 38.013 13.612 1.00 48.04 394 CYS A N 1
ATOM 1580 C CA . CYS A 1 260 ? 53.825 38.857 13.556 1.00 49.16 394 CYS A CA 1
ATOM 1581 C C . CYS A 1 260 ? 53.401 39.085 12.118 1.00 50.81 394 CYS A C 1
ATOM 1582 O O . CYS A 1 260 ? 52.203 39.146 11.825 1.00 52.07 394 CYS A O 1
ATOM 1585 N N . GLN A 1 261 ? 54.372 39.209 11.214 1.00 51.08 395 GLN A N 1
ATOM 1586 C CA . GLN A 1 261 ? 54.033 39.417 9.810 1.00 51.62 395 GLN A CA 1
ATOM 1587 C C . GLN A 1 261 ? 53.287 38.199 9.289 1.00 44.86 395 GLN A C 1
ATOM 1588 O O . GLN A 1 261 ? 52.205 38.331 8.710 1.00 44.41 395 GLN A O 1
ATOM 1594 N N . VAL A 1 262 ? 53.868 37.017 9.504 1.00 39.93 396 VAL A N 1
ATOM 1595 C CA . VAL A 1 262 ? 53.275 35.752 9.058 1.00 38.30 396 VAL A CA 1
ATOM 1596 C C . VAL A 1 262 ? 51.922 35.513 9.726 1.00 38.86 396 VAL A C 1
ATOM 1597 O O . VAL A 1 262 ? 50.992 34.997 9.106 1.00 37.96 396 VAL A O 1
ATOM 1601 N N . MET A 1 263 ? 51.821 35.869 11.003 1.00 39.25 397 MET A N 1
ATOM 1602 C CA . MET A 1 263 ? 50.569 35.715 11.721 1.00 42.22 397 MET A CA 1
ATOM 1603 C C . MET A 1 263 ? 49.531 36.629 11.060 1.00 44.17 397 MET A C 1
ATOM 1604 O O . MET A 1 263 ? 48.423 36.197 10.755 1.00 45.99 397 MET A O 1
ATOM 1609 N N . ALA A 1 264 ? 49.907 37.883 10.824 1.00 43.72 398 ALA A N 1
ATOM 1610 C CA . ALA A 1 264 ? 49.012 38.857 10.209 1.00 45.39 398 ALA A CA 1
ATOM 1611 C C . ALA A 1 264 ? 48.449 38.405 8.868 1.00 46.94 398 ALA A C 1
ATOM 1612 O O . ALA A 1 264 ? 47.271 38.623 8.583 1.00 49.64 398 ALA A O 1
ATOM 1614 N N . ASP A 1 265 ? 49.282 37.773 8.045 1.00 48.85 399 ASP A N 1
ATOM 1615 C CA . ASP A 1 265 ? 48.832 37.329 6.732 1.00 47.76 399 ASP A CA 1
ATOM 1616 C C . ASP A 1 265 ? 48.219 35.936 6.681 1.00 45.40 399 ASP A C 1
ATOM 1617 O O . ASP A 1 265 ? 47.419 35.648 5.789 1.00 45.11 399 ASP A O 1
ATOM 1622 N N . HIS A 1 266 ? 48.546 35.072 7.638 1.00 42.65 400 HIS A N 1
ATOM 1623 C CA . HIS A 1 266 ? 48.008 33.720 7.580 1.00 39.81 400 HIS A CA 1
ATOM 1624 C C . HIS A 1 266 ? 47.199 33.167 8.749 1.00 38.29 400 HIS A C 1
ATOM 1625 O O . HIS A 1 266 ? 46.627 32.087 8.634 1.00 39.45 400 HIS A O 1
ATOM 1632 N N . ALA A 1 267 ? 47.146 33.880 9.865 1.00 36.98 401 ALA A N 1
ATOM 1633 C CA . ALA A 1 267 ? 46.389 33.399 11.018 1.00 38.89 401 ALA A CA 1
ATOM 1634 C C . ALA A 1 267 ? 44.917 33.085 10.696 1.00 39.95 401 ALA A C 1
ATOM 1635 O O . ALA A 1 267 ? 44.305 32.215 11.308 1.00 38.93 401 ALA A O 1
ATOM 1637 N N . HIS A 1 268 ? 44.360 33.798 9.730 1.00 40.95 402 HIS A N 1
ATOM 1638 C CA . HIS A 1 268 ? 42.970 33.609 9.312 1.00 44.63 402 HIS A CA 1
ATOM 1639 C C . HIS A 1 268 ? 42.759 32.276 8.615 1.00 46.93 402 HIS A C 1
ATOM 1640 O O . HIS A 1 268 ? 41.629 31.804 8.507 1.00 46.89 402 HIS A O 1
ATOM 1647 N N . ASP A 1 269 ? 43.852 31.671 8.158 1.00 52.52 403 ASP A N 1
ATOM 1648 C CA . ASP A 1 269 ? 43.772 30.442 7.375 1.00 57.88 403 ASP A CA 1
ATOM 1649 C C . ASP A 1 269 ? 44.637 29.257 7.811 1.00 51.69 403 ASP A C 1
ATOM 1650 O O . ASP A 1 269 ? 44.314 28.098 7.524 1.00 47.70 403 ASP A O 1
ATOM 1655 N N . THR A 1 270 ? 45.741 29.529 8.489 1.00 45.73 404 THR A N 1
ATOM 1656 C CA . THR A 1 270 ? 46.629 28.433 8.825 1.00 43.62 404 THR A CA 1
ATOM 1657 C C . THR A 1 270 ? 46.933 28.224 10.306 1.00 41.18 404 THR A C 1
ATOM 1658 O O . THR A 1 270 ? 47.072 29.173 11.068 1.00 41.81 404 THR A O 1
ATOM 1662 N N . ASP A 1 271 ? 47.010 26.955 10.696 1.00 39.05 405 ASP A N 1
ATOM 1663 C CA . ASP A 1 271 ? 47.276 26.563 12.070 1.00 38.84 405 ASP A CA 1
ATOM 1664 C C . ASP A 1 271 ? 48.652 27.046 12.538 1.00 39.61 405 ASP A C 1
ATOM 1665 O O . ASP A 1 271 ? 49.541 27.286 11.720 1.00 39.93 405 ASP A O 1
ATOM 1670 N N . LEU A 1 272 ? 48.814 27.191 13.852 1.00 38.14 406 LEU A N 1
ATOM 1671 C CA . LEU A 1 272 ? 50.063 27.676 14.447 1.00 38.26 406 LEU A CA 1
ATOM 1672 C C . LEU A 1 272 ? 51.347 26.978 14.015 1.00 38.01 406 LEU A C 1
ATOM 1673 O O . LEU A 1 272 ? 52.327 27.641 13.672 1.00 39.32 406 LEU A O 1
ATOM 1678 N N . GLU A 1 273 ? 51.362 25.652 14.035 1.00 37.31 407 GLU A N 1
ATOM 1679 C CA . GLU A 1 273 ? 52.570 24.941 13.651 1.00 37.65 407 GLU A CA 1
ATOM 1680 C C . GLU A 1 273 ? 53.022 25.228 12.227 1.00 37.07 407 GLU A C 1
ATOM 1681 O O . GLU A 1 273 ? 54.229 25.244 11.953 1.00 35.22 407 GLU A O 1
ATOM 1687 N N . ASP A 1 274 ? 52.068 25.471 11.329 1.00 35.21 408 ASP A N 1
ATOM 1688 C CA . ASP A 1 274 ? 52.417 25.802 9.948 1.00 34.28 408 ASP A CA 1
ATOM 1689 C C . ASP A 1 274 ? 53.040 27.195 9.951 1.00 34.40 408 ASP A C 1
ATOM 1690 O O . ASP A 1 274 ? 54.041 27.458 9.282 1.00 35.39 408 ASP A O 1
ATOM 1695 N N . ILE A 1 275 ? 52.436 28.085 10.726 1.00 34.59 409 ILE A N 1
ATOM 1696 C CA . ILE A 1 275 ? 52.915 29.447 10.835 1.00 36.31 409 ILE A CA 1
ATOM 1697 C C . ILE A 1 275 ? 54.332 29.492 11.406 1.00 36.99 409 ILE A C 1
ATOM 1698 O O . ILE A 1 275 ? 55.158 30.267 10.937 1.00 35.38 409 ILE A O 1
ATOM 1703 N N . LEU A 1 276 ? 54.610 28.655 12.408 1.00 36.95 410 LEU A N 1
ATOM 1704 C CA . LEU A 1 276 ? 55.940 28.605 13.022 1.00 36.49 410 LEU A CA 1
ATOM 1705 C C . LEU A 1 276 ? 56.965 28.099 12.015 1.00 38.32 410 LEU A C 1
ATOM 1706 O O . LEU A 1 276 ? 58.085 28.584 11.988 1.00 41.09 410 LEU A O 1
ATOM 1711 N N . LYS A 1 277 ? 56.598 27.118 11.196 1.00 40.01 411 LYS A N 1
ATOM 1712 C CA . LYS A 1 277 ? 57.529 26.626 10.186 1.00 39.36 411 LYS A CA 1
ATOM 1713 C C . LYS A 1 277 ? 57.764 27.751 9.178 1.00 39.48 411 LYS A C 1
ATOM 1714 O O . LYS A 1 277 ? 58.896 27.972 8.756 1.00 38.00 411 LYS A O 1
ATOM 1720 N N . LYS A 1 278 ? 56.698 28.464 8.812 1.00 41.79 412 LYS A N 1
ATOM 1721 C CA . LYS A 1 278 ? 56.806 29.585 7.874 1.00 45.37 412 LYS A CA 1
ATOM 1722 C C . LYS A 1 278 ? 57.694 30.655 8.489 1.00 43.36 412 LYS A C 1
ATOM 1723 O O . LYS A 1 278 ? 58.534 31.239 7.818 1.00 44.22 412 LYS A O 1
ATOM 1729 N N . THR A 1 279 ? 57.501 30.916 9.774 1.00 41.58 413 THR A N 1
ATOM 1730 C CA . THR A 1 279 ? 58.311 31.909 10.453 1.00 41.65 413 THR A CA 1
ATOM 1731 C C . THR A 1 279 ? 59.780 31.488 10.405 1.00 44.63 413 THR A C 1
ATOM 1732 O O . THR A 1 279 ? 60.648 32.276 10.022 1.00 42.45 413 THR A O 1
ATOM 1736 N N . SER A 1 280 ? 60.047 30.237 10.778 1.00 44.86 414 SER A N 1
ATOM 1737 C CA . SER A 1 280 ? 61.409 29.703 10.793 1.00 45.74 414 SER A CA 1
ATOM 1738 C C . SER A 1 280 ? 62.060 29.676 9.420 1.00 49.68 414 SER A C 1
ATOM 1739 O O . SER A 1 280 ? 63.265 29.837 9.298 1.00 51.15 414 SER A O 1
ATOM 1742 N N . GLU A 1 281 ? 61.265 29.452 8.388 1.00 53.20 415 GLU A N 1
ATOM 1743 C CA . GLU A 1 281 ? 61.787 29.407 7.039 1.00 56.62 415 GLU A CA 1
ATOM 1744 C C . GLU A 1 281 ? 62.112 30.827 6.602 1.00 59.78 415 GLU A C 1
ATOM 1745 O O . GLU A 1 281 ? 63.149 31.088 5.990 1.00 57.49 415 GLU A O 1
ATOM 1751 N N . ALA A 1 282 ? 61.203 31.740 6.929 1.00 60.61 416 ALA A N 1
ATOM 1752 C CA . ALA A 1 282 ? 61.341 33.147 6.583 1.00 63.61 416 ALA A CA 1
ATOM 1753 C C . ALA A 1 282 ? 62.547 33.786 7.251 1.00 65.01 416 ALA A C 1
ATOM 1754 O O . ALA A 1 282 ? 63.449 34.284 6.580 1.00 67.61 416 ALA A O 1
ATOM 1756 N N . VAL A 1 283 ? 62.557 33.769 8.578 1.00 70.11 417 VAL A N 1
ATOM 1757 C CA . VAL A 1 283 ? 63.650 34.352 9.343 1.00 74.40 417 VAL A CA 1
ATOM 1758 C C . VAL A 1 283 ? 64.984 33.726 8.937 1.00 71.80 417 VAL A C 1
ATOM 1759 O O . VAL A 1 283 ? 66.037 34.351 9.060 1.00 68.11 417 VAL A O 1
ATOM 1763 N N . GLY A 1 284 ? 64.929 32.494 8.440 1.00 75.60 418 GLY A N 1
ATOM 1764 C CA . GLY A 1 284 ? 66.139 31.803 8.033 1.00 84.17 418 GLY A CA 1
ATOM 1765 C C . GLY A 1 284 ? 66.692 32.286 6.708 1.00 92.12 418 GLY A C 1
ATOM 1766 O O . GLY A 1 284 ? 67.876 32.601 6.599 1.00 90.05 418 GLY A O 1
ATOM 1767 N N . ASN A 1 285 ? 65.836 32.343 5.694 1.00 107.57 419 ASN A N 1
ATOM 1768 C CA . ASN A 1 285 ? 66.253 32.791 4.373 1.00 127.95 419 ASN A CA 1
ATOM 1769 C C . ASN A 1 285 ? 66.569 34.282 4.403 1.00 128.90 419 ASN A C 1
ATOM 1770 O O . ASN A 1 285 ? 65.707 35.111 4.113 1.00 122.84 419 ASN A O 1
ATOM 1775 N N . LYS A 1 286 ? 67.804 34.620 4.758 1.00 132.27 420 LYS A N 1
ATOM 1776 C CA . LYS A 1 286 ? 68.208 36.017 4.814 1.00 143.51 420 LYS A CA 1
ATOM 1777 C C . LYS A 1 286 ? 69.715 36.204 4.980 1.00 150.10 420 LYS A C 1
ATOM 1778 O O . LYS A 1 286 ? 70.513 35.519 4.337 1.00 148.09 420 LYS A O 1
ATOM 1784 N N . ARG A 1 287 ? 70.093 37.135 5.851 1.00 152.41 421 ARG A N 1
ATOM 1785 C CA . ARG A 1 287 ? 71.494 37.454 6.099 1.00 155.28 421 ARG A CA 1
ATOM 1786 C C . ARG A 1 287 ? 71.921 37.271 7.556 1.00 161.49 421 ARG A C 1
ATOM 1787 O O . ARG A 1 287 ? 71.089 37.118 8.449 1.00 167.51 421 ARG A O 1
ATOM 1795 N N . THR A 1 288 ? 73.234 37.289 7.771 1.00 163.26 422 THR A N 1
ATOM 1796 C CA . THR A 1 288 ? 73.854 37.148 9.089 1.00 158.70 422 THR A CA 1
ATOM 1797 C C . THR A 1 288 ? 73.214 36.148 10.061 1.00 161.35 422 THR A C 1
ATOM 1798 O O . THR A 1 288 ? 72.994 36.466 11.231 1.00 161.78 422 THR A O 1
ATOM 1802 N N . LYS A 1 289 ? 72.933 34.938 9.578 1.00 159.65 423 LYS A N 1
ATOM 1803 C CA . LYS A 1 289 ? 72.339 33.883 10.405 1.00 158.91 423 LYS A CA 1
ATOM 1804 C C . LYS A 1 289 ? 71.972 32.658 9.573 1.00 163.91 423 LYS A C 1
ATOM 1805 O O . LYS A 1 289 ? 71.313 31.738 10.059 1.00 162.10 423 LYS A O 1
ATOM 1811 N N . LYS A 1 290 ? 72.405 32.657 8.316 1.00 161.82 424 LYS A N 1
ATOM 1812 C CA . LYS A 1 290 ? 72.128 31.556 7.401 1.00 155.80 424 LYS A CA 1
ATOM 1813 C C . LYS A 1 290 ? 73.404 30.748 7.182 1.00 155.89 424 LYS A C 1
ATOM 1814 O O . LYS A 1 290 ? 73.953 30.722 6.081 1.00 168.12 424 LYS A O 1
ATOM 1820 N N . GLY A 1 291 ? 73.873 30.094 8.241 1.00 158.83 425 GLY A N 1
ATOM 1821 C CA . GLY A 1 291 ? 75.083 29.299 8.144 1.00 152.46 425 GLY A CA 1
ATOM 1822 C C . GLY A 1 291 ? 74.813 27.807 8.146 1.00 158.65 425 GLY A C 1
ATOM 1823 O O . GLY A 1 291 ? 75.033 27.124 7.144 1.00 148.68 425 GLY A O 1
ATOM 1824 N N . SER A 1 292 ? 74.338 27.298 9.279 1.00 167.65 426 SER A N 1
ATOM 1825 C CA . SER A 1 292 ? 74.035 25.878 9.411 1.00 184.45 426 SER A CA 1
ATOM 1826 C C . SER A 1 292 ? 72.623 25.567 8.919 1.00 194.95 426 SER A C 1
ATOM 1827 O O . SER A 1 292 ? 72.063 24.517 9.238 1.00 200.48 426 SER A O 1
ATOM 1830 N N . MET A 1 293 ? 72.060 26.491 8.142 1.00 199.03 427 MET A N 1
ATOM 1831 C CA . MET A 1 293 ? 70.718 26.352 7.571 1.00 197.04 427 MET A CA 1
ATOM 1832 C C . MET A 1 293 ? 69.590 26.588 8.585 1.00 200.73 427 MET A C 1
ATOM 1833 O O . MET A 1 293 ? 69.576 25.988 9.661 1.00 202.15 427 MET A O 1
ATOM 1838 N N . GLN A 1 294 ? 68.652 27.467 8.229 1.00 197.06 428 GLN A N 1
ATOM 1839 C CA . GLN A 1 294 ? 67.494 27.796 9.070 1.00 180.58 428 GLN A CA 1
ATOM 1840 C C . GLN A 1 294 ? 67.820 28.270 10.488 1.00 176.00 428 GLN A C 1
ATOM 1841 O O . GLN A 1 294 ? 68.947 28.119 10.959 1.00 191.91 428 GLN A O 1
ATOM 1847 N N . THR A 1 295 ? 66.827 28.845 11.166 1.00 163.99 429 THR A N 1
ATOM 1848 C CA . THR A 1 295 ? 67.034 29.359 12.517 1.00 131.54 429 THR A CA 1
ATOM 1849 C C . THR A 1 295 ? 65.930 29.022 13.523 1.00 110.10 429 THR A C 1
ATOM 1850 O O . THR A 1 295 ? 66.201 28.436 14.571 1.00 112.08 429 THR A O 1
ATOM 1854 N N . GLY A 1 296 ? 64.693 29.402 13.208 1.00 91.96 430 GLY A N 1
ATOM 1855 C CA . GLY A 1 296 ? 63.575 29.143 14.106 1.00 66.59 430 GLY A CA 1
ATOM 1856 C C . GLY A 1 296 ? 63.368 27.685 14.476 1.00 55.10 430 GLY A C 1
ATOM 1857 O O . GLY A 1 296 ? 63.653 26.792 13.679 1.00 46.12 430 GLY A O 1
ATOM 1858 N N . ALA A 1 297 ? 62.862 27.443 15.685 1.00 43.98 431 ALA A N 1
ATOM 1859 C CA . ALA A 1 297 ? 62.624 26.082 16.164 1.00 39.73 431 ALA A CA 1
ATOM 1860 C C . ALA A 1 297 ? 61.592 26.043 17.295 1.00 39.49 431 ALA A C 1
ATOM 1861 O O . ALA A 1 297 ? 61.340 27.050 17.944 1.00 43.73 431 ALA A O 1
ATOM 1863 N N . TYR A 1 298 ? 60.984 24.883 17.526 1.00 39.22 432 TYR A N 1
ATOM 1864 C CA . TYR A 1 298 ? 60.019 24.742 18.614 1.00 36.06 432 TYR A CA 1
ATOM 1865 C C . TYR A 1 298 ? 59.861 23.287 19.019 1.00 35.95 432 TYR A C 1
ATOM 1866 O O . TYR A 1 298 ? 60.109 22.389 18.216 1.00 35.89 432 TYR A O 1
ATOM 1875 N N . ASP A 1 299 ? 59.449 23.058 20.265 1.00 36.23 433 ASP A N 1
ATOM 1876 C CA . ASP A 1 299 ? 59.229 21.700 20.752 1.00 35.48 433 ASP A CA 1
ATOM 1877 C C . ASP A 1 299 ? 57.742 21.438 20.910 1.00 36.14 433 ASP A C 1
ATOM 1878 O O . ASP A 1 299 ? 57.014 22.242 21.508 1.00 34.86 433 ASP A O 1
ATOM 1883 N N . ASN A 1 300 ? 57.297 20.304 20.380 1.00 34.45 434 ASN A N 1
ATOM 1884 C CA . ASN A 1 300 ? 55.902 19.915 20.478 1.00 34.58 434 ASN A CA 1
ATOM 1885 C C . ASN A 1 300 ? 55.797 18.952 21.661 1.00 36.29 434 ASN A C 1
ATOM 1886 O O . ASN A 1 300 ? 56.249 17.807 21.575 1.00 36.70 434 ASN A O 1
ATOM 1891 N N . LEU A 1 301 ? 55.229 19.425 22.770 1.00 36.01 435 LEU A N 1
ATOM 1892 C CA . LEU A 1 301 ? 55.075 18.593 23.958 1.00 36.45 435 LEU A CA 1
ATOM 1893 C C . LEU A 1 301 ? 53.624 18.145 24.051 1.00 36.63 435 LEU A C 1
ATOM 1894 O O . LEU A 1 301 ? 52.803 18.758 24.736 1.00 36.84 435 LEU A O 1
ATOM 1899 N N . GLY A 1 302 ? 53.305 17.064 23.356 1.00 37.33 436 GLY A N 1
ATOM 1900 C CA . GLY A 1 302 ? 51.944 16.586 23.370 1.00 37.17 436 GLY A CA 1
ATOM 1901 C C . GLY A 1 302 ? 50.963 17.622 22.833 1.00 38.02 436 GLY A C 1
ATOM 1902 O O . GLY A 1 302 ? 49.795 17.587 23.193 1.00 40.08 436 GLY A O 1
ATOM 1903 N N . PHE A 1 303 ? 51.423 18.557 22.006 1.00 36.63 437 PHE A N 1
ATOM 1904 C CA . PHE A 1 303 ? 50.536 19.566 21.407 1.00 36.87 437 PHE A CA 1
ATOM 1905 C C . PHE A 1 303 ? 49.989 18.812 20.186 1.00 37.37 437 PHE A C 1
ATOM 1906 O O . PHE A 1 303 ? 50.425 19.023 19.057 1.00 41.26 437 PHE A O 1
ATOM 1914 N N . ASN A 1 304 ? 49.013 17.945 20.422 1.00 38.22 438 ASN A N 1
ATOM 1915 C CA . ASN A 1 304 ? 48.511 17.090 19.364 1.00 37.23 438 ASN A CA 1
ATOM 1916 C C . ASN A 1 304 ? 47.299 17.462 18.520 1.00 34.66 438 ASN A C 1
ATOM 1917 O O . ASN A 1 304 ? 46.828 16.649 17.730 1.00 34.92 438 ASN A O 1
ATOM 1922 N N . LYS A 1 305 ? 46.818 18.690 18.648 1.00 33.64 439 LYS A N 1
ATOM 1923 C CA . LYS A 1 305 ? 45.682 19.141 17.855 1.00 36.41 439 LYS A CA 1
ATOM 1924 C C . LYS A 1 305 ? 46.099 20.398 17.098 1.00 35.82 439 LYS A C 1
ATOM 1925 O O . LYS A 1 305 ? 47.071 21.049 17.467 1.00 34.20 439 LYS A O 1
ATOM 1931 N N . LYS A 1 306 ? 45.366 20.742 16.044 1.00 33.57 440 LYS A N 1
ATOM 1932 C CA . LYS A 1 306 ? 45.688 21.940 15.286 1.00 34.93 440 LYS A CA 1
ATOM 1933 C C . LYS A 1 306 ? 45.227 23.163 16.071 1.00 36.08 440 LYS A C 1
ATOM 1934 O O . LYS A 1 306 ? 44.231 23.110 16.811 1.00 36.15 440 LYS A O 1
ATOM 1940 N N . LEU A 1 307 ? 45.953 24.263 15.918 1.00 35.53 441 LEU A N 1
ATOM 1941 C CA . LEU A 1 307 ? 45.580 25.494 16.582 1.00 32.60 441 LEU A CA 1
ATOM 1942 C C . LEU A 1 307 ? 45.304 26.592 15.565 1.00 33.88 441 LEU A C 1
ATOM 1943 O O . LEU A 1 307 ? 46.237 27.190 15.014 1.00 33.30 441 LEU A O 1
ATOM 1948 N N . TYR A 1 308 ? 44.024 26.832 15.293 1.00 35.09 442 TYR A N 1
ATOM 1949 C CA . TYR A 1 308 ? 43.623 27.903 14.386 1.00 34.94 442 TYR A CA 1
ATOM 1950 C C . TYR A 1 308 ? 43.166 29.022 15.308 1.00 36.24 442 TYR A C 1
ATOM 1951 O O . TYR A 1 308 ? 42.447 28.782 16.274 1.00 37.70 442 TYR A O 1
ATOM 1960 N N . PHE A 1 309 ? 43.600 30.241 15.028 1.00 36.49 443 PHE A N 1
ATOM 1961 C CA . PHE A 1 309 ? 43.238 31.371 15.863 1.00 37.85 443 PHE A CA 1
ATOM 1962 C C . PHE A 1 309 ? 41.880 31.984 15.492 1.00 39.32 443 PHE A C 1
ATOM 1963 O O . PHE A 1 309 ? 41.278 32.707 16.300 1.00 38.80 443 PHE A O 1
ATOM 1971 N N . ASN A 1 310 ? 41.401 31.679 14.285 1.00 39.28 444 ASN A N 1
ATOM 1972 C CA . ASN A 1 310 ? 40.126 32.204 13.791 1.00 37.88 444 ASN A CA 1
ATOM 1973 C C . ASN A 1 310 ? 39.985 33.679 14.161 1.00 38.00 444 ASN A C 1
ATOM 1974 O O . ASN A 1 310 ? 38.976 34.104 14.727 1.00 40.65 444 ASN A O 1
ATOM 1979 N N . PRO A 1 311 ? 40.990 34.493 13.826 1.00 37.70 445 PRO A N 1
ATOM 1980 C CA . PRO A 1 311 ? 40.851 35.903 14.199 1.00 38.30 445 PRO A CA 1
ATOM 1981 C C . PRO A 1 311 ? 39.638 36.589 13.586 1.00 42.62 445 PRO A C 1
ATOM 1982 O O . PRO A 1 311 ? 39.329 36.403 12.410 1.00 44.47 445 PRO A O 1
ATOM 1986 N N . GLY A 1 312 ? 38.952 37.375 14.404 1.00 46.61 446 GLY A N 1
ATOM 1987 C CA . GLY A 1 312 ? 37.787 38.111 13.947 1.00 48.74 446 GLY A CA 1
ATOM 1988 C C . GLY A 1 312 ? 36.525 37.310 13.680 1.00 49.53 446 GLY A C 1
ATOM 1989 O O . GLY A 1 312 ? 35.618 37.810 13.024 1.00 51.96 446 GLY A O 1
ATOM 1990 N N . PHE A 1 313 ? 36.441 36.082 14.180 1.00 50.82 447 PHE A N 1
ATOM 1991 C CA . PHE A 1 313 ? 35.254 35.270 13.947 1.00 47.03 447 PHE A CA 1
ATOM 1992 C C . PHE A 1 313 ? 34.926 34.416 15.164 1.00 46.86 447 PHE A C 1
ATOM 1993 O O . PHE A 1 313 ? 35.831 33.932 15.851 1.00 48.44 447 PHE A O 1
ATOM 2001 N N . PHE A 1 314 ? 33.635 34.221 15.433 1.00 50.87 448 PHE A N 1
ATOM 2002 C CA . PHE A 1 314 ? 33.220 33.423 16.581 1.00 52.53 448 PHE A CA 1
ATOM 2003 C C . PHE A 1 314 ? 32.037 32.525 16.290 1.00 56.46 448 PHE A C 1
ATOM 2004 O O . PHE A 1 314 ? 31.318 32.737 15.327 1.00 54.89 448 PHE A O 1
ATOM 2012 N N . ASN A 1 315 ? 31.842 31.517 17.134 1.00 67.58 449 ASN A N 1
ATOM 2013 C CA . ASN A 1 315 ? 30.736 30.585 16.964 1.00 83.62 449 ASN A CA 1
ATOM 2014 C C . ASN A 1 315 ? 30.096 30.255 18.308 1.00 85.11 449 ASN A C 1
ATOM 2015 O O . ASN A 1 315 ? 28.963 30.723 18.549 1.00 86.16 449 ASN A O 1
#

InterPro domains:
  IPR001309 Peptidase C14, p20 domain [PS50208] (194-322)
  IPR002138 Peptidase C14, caspase non-catalytic subunit p10 [PS50207] (357-445)
  IPR002398 Peptidase C14 family [PTHR47901] (63-446)
  IPR011029 Death-like domain superfamily [G3DSA:1.10.533.10] (10-116)
  IPR011029 Death-like domain superfamily [SSF47986] (10-108)
  IPR011600 Peptidase C14, caspase domain [PF00656] (195-425)
  IPR015917 Peptidase C14A, caspase catalytic domain [PR00376] (213-231)
  IPR015917 Peptidase C14A, caspase catalytic domain [PR00376] (264-272)
  IPR015917 Peptidase C14A, caspase catalytic domain [PR00376] (303-321)
  IPR015917 Peptidase C14A, caspase catalytic domain [PR00376] (379-390)
  IPR015917 Peptidase C14A, caspase catalytic domain [SM00115] (186-445)
  IPR015917 Peptidase C14A, caspase catalytic domain [cd00032] (186-443)
  IPR029030 Caspase-like domain superfamily [SSF52129] (183-446)
  IPR033139 Peptidase family C14A, cysteine active site [PS01122] (309-320)

Foldseek 3Di:
DFDFDDDDADDDAADFAPDDDFPVPPPFGEQDQFDQQQNEEEEEEAEAAAPDPPSGAPCSVVLVRLVVNLVVLLNYGYGYDYADAPVVVVVVVLCVLVDPSLLPHQAYEYAHEAAWDCPDVFIWGAGHHRDIDTVVVVQVCQDCVNRVSCVVGAYEYEYAHTVPDDDFHANYKYKYQAFPWADPPVRGGSSSLLSVLLSVLCRYPLNPAFDVVSQVVSQQVSQPDDDGVDVHTTIDMDHGNSGHTYRSSRPHHD

CATH classification: 3.40.50.1460

Sequence (254 aa):
ALTPYVGVVDGPEVKKSKKIHGGDSAILGTYKMQSRFNRGVLLMVNIMDYPDQNRRRIGAEKDSKSLIHLFQELNFTIFPYGNVNQDQFFKLLTMVTSSSYVQNTECFVMVLMTHGNSVEGKEKVEFRDGSVVDMQKIKDHFQTAKCPYLVNKPKVLMFPFASTNVPSLADTLVCYANTPGYVTHRDLDTGSWYIQKFCQVMADHAHDTDLEDILKKTSEAVGNKRTKKGSMQTGAYDNLGFNKKLYFNPGFFN

Organism: Drosophila melanogaster (NCBI:txid7227)

Nearest PDB structures (foldseek):
  2fp3-assembly1_A  TM=1.004E+00  e=3.786E-57  Drosophila melanogaster
  2ar9-assembly2_D  TM=8.473E-01  e=5.683E-16  Homo sapiens
  6kmt-assembly3_C  TM=8.444E-01  e=6.669E-15  Mus musculus
  7wr6-assembly1_A  TM=8.255E-01  e=4.126E-13  Homo sapiens
  7wr5-assembly1_C  TM=8.212E-01  e=1.599E-12  Homo sapiens